Protein AF-A0A821G863-F1 (afdb_monomer)

Solvent-accessible surface area (backbone atoms only — not comparable to full-atom values): 15877 Å² total; per-residue (Å²): 90,78,42,62,45,93,43,44,42,66,76,48,75,52,63,84,73,67,96,48,95,74,51,42,65,18,48,47,51,43,52,39,62,74,66,38,50,94,48,58,67,78,79,58,56,92,90,46,69,48,80,45,61,68,68,36,58,84,29,50,66,61,39,49,75,71,72,45,45,73,45,51,50,66,75,70,53,92,94,44,92,64,71,53,73,66,48,48,45,55,24,49,55,42,52,51,60,47,49,38,58,54,51,46,54,52,56,57,46,65,40,69,76,65,61,50,90,71,61,76,88,44,61,90,48,46,46,58,55,50,51,53,50,43,52,50,45,56,72,71,48,80,61,66,64,63,89,86,52,67,57,66,59,53,51,51,51,50,54,52,56,63,71,52,76,64,61,66,61,50,52,34,58,78,68,70,57,54,98,84,50,52,65,45,75,58,57,69,96,80,46,91,83,77,79,88,86,70,51,74,66,58,46,30,62,73,58,63,38,64,68,58,61,71,45,47,58,60,54,51,25,57,53,67,74,38,90,59,86,79,44,87,85,68,76,81,70,42,26,29,28,62,51,96,71,43,57,89,42,75,47,72,84,84,59,68,87,89,116

Structure (mmCIF, N/CA/C/O backbone):
data_AF-A0A821G863-F1
#
_entry.id   AF-A0A821G863-F1
#
loop_
_atom_site.group_PDB
_atom_site.id
_atom_site.type_symbol
_atom_site.label_atom_id
_atom_site.label_alt_id
_atom_site.label_comp_id
_atom_site.label_asym_id
_atom_site.label_entity_id
_atom_site.label_seq_id
_atom_site.pdbx_PDB_ins_code
_atom_site.Cartn_x
_atom_site.Cartn_y
_atom_site.Cartn_z
_atom_site.occupancy
_atom_site.B_iso_or_equiv
_atom_site.auth_seq_id
_atom_site.auth_comp_id
_atom_site.auth_asym_id
_atom_site.auth_atom_id
_atom_site.pdbx_PDB_model_num
ATOM 1 N N . MET A 1 1 ? -3.808 3.846 14.060 1.00 90.06 1 MET A N 1
ATOM 2 C CA . MET A 1 1 ? -3.820 2.815 13.000 1.00 90.06 1 MET A CA 1
ATOM 3 C C . MET A 1 1 ? -5.264 2.433 12.717 1.00 90.06 1 MET A C 1
ATOM 5 O O . MET A 1 1 ? -6.006 2.254 13.669 1.00 90.06 1 MET A O 1
ATOM 9 N N . VAL A 1 2 ? -5.677 2.360 11.451 1.00 92.75 2 VAL A N 1
ATOM 10 C CA . VAL A 1 2 ? -7.059 2.008 11.069 1.00 92.75 2 VAL A CA 1
ATOM 11 C C . VAL A 1 2 ? -7.042 0.627 10.423 1.00 92.75 2 VAL A C 1
ATOM 13 O O . VAL A 1 2 ? -6.253 0.409 9.505 1.00 92.75 2 VAL A O 1
ATOM 16 N N . VAL A 1 3 ? -7.895 -0.279 10.897 1.00 93.94 3 VAL A N 1
ATOM 17 C CA . VAL A 1 3 ? -8.105 -1.609 10.314 1.00 93.94 3 VAL A CA 1
ATOM 18 C C . VAL A 1 3 ? -9.404 -1.587 9.530 1.00 93.94 3 VAL A C 1
ATOM 20 O O . VAL A 1 3 ? -10.434 -1.135 10.032 1.00 93.94 3 VAL A O 1
ATOM 23 N N . VAL A 1 4 ? -9.351 -2.045 8.283 1.00 93.25 4 VAL A N 1
ATOM 24 C CA . VAL A 1 4 ? -10.495 -2.030 7.370 1.00 93.25 4 VAL A CA 1
ATOM 25 C C . VAL A 1 4 ? -10.648 -3.383 6.698 1.00 93.25 4 VAL A C 1
ATOM 27 O O . VAL A 1 4 ? -9.654 -4.041 6.394 1.00 93.25 4 VAL A O 1
ATOM 30 N N . SER A 1 5 ? -11.887 -3.766 6.418 1.00 92.00 5 SER A N 1
ATOM 31 C CA . SER A 1 5 ? -12.181 -4.908 5.561 1.00 92.00 5 SER A CA 1
ATOM 32 C C . SER A 1 5 ? -11.924 -4.573 4.087 1.00 92.00 5 SER A C 1
ATOM 34 O O . SER A 1 5 ? -11.815 -3.408 3.693 1.00 92.00 5 SER A O 1
ATOM 36 N N . THR A 1 6 ? -11.915 -5.596 3.231 1.00 88.06 6 THR A N 1
ATOM 37 C CA . THR A 1 6 ? -11.816 -5.449 1.766 1.00 88.06 6 THR A CA 1
ATOM 38 C C . THR A 1 6 ? -12.984 -4.671 1.152 1.00 88.06 6 THR A C 1
ATOM 40 O O . THR A 1 6 ? -12.855 -4.111 0.067 1.00 88.06 6 THR A O 1
ATOM 43 N N . THR A 1 7 ? -14.112 -4.580 1.857 1.00 88.38 7 THR A N 1
ATOM 44 C CA . THR A 1 7 ? -15.302 -3.822 1.447 1.00 88.38 7 THR A CA 1
ATOM 45 C C . THR A 1 7 ? -15.312 -2.390 1.991 1.00 88.38 7 THR A C 1
ATOM 47 O O . THR A 1 7 ? -16.238 -1.628 1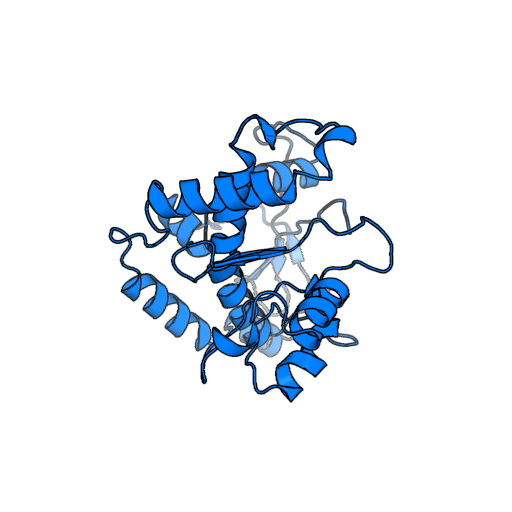.710 1.00 88.38 7 THR A O 1
ATOM 50 N N . GLY A 1 8 ? -14.272 -1.985 2.726 1.00 90.69 8 GLY A N 1
ATOM 51 C CA . GLY A 1 8 ? -14.099 -0.625 3.235 1.00 90.69 8 GLY A CA 1
ATOM 52 C C . GLY A 1 8 ? -14.860 -0.316 4.521 1.00 90.69 8 GLY A C 1
ATOM 53 O O . GLY A 1 8 ? -14.954 0.860 4.876 1.00 90.69 8 GLY A O 1
ATOM 54 N N . TYR A 1 9 ? -15.381 -1.330 5.218 1.00 93.50 9 TYR A N 1
ATOM 55 C CA . TYR A 1 9 ? -15.860 -1.162 6.591 1.00 93.50 9 TYR A CA 1
ATOM 56 C C . TYR A 1 9 ? -14.671 -1.014 7.533 1.00 93.50 9 TYR A C 1
ATOM 58 O O . TYR A 1 9 ? -13.692 -1.753 7.432 1.00 93.50 9 TYR A O 1
ATOM 66 N N . ILE A 1 10 ? -14.756 -0.056 8.449 1.00 94.81 10 ILE A N 1
ATOM 67 C CA . ILE A 1 10 ? -13.760 0.136 9.501 1.00 94.81 10 ILE A CA 1
ATOM 68 C C . ILE A 1 10 ? -14.046 -0.884 10.595 1.00 94.81 10 ILE A C 1
ATOM 70 O O . ILE A 1 10 ? -15.121 -0.849 11.187 1.00 94.81 10 ILE A O 1
ATOM 74 N N . VAL A 1 11 ? -13.096 -1.778 10.848 1.00 93.50 11 VAL A N 1
ATOM 75 C CA . VAL A 1 11 ? -13.247 -2.830 11.858 1.00 93.50 11 VAL A CA 1
ATOM 76 C C . VAL A 1 11 ? -12.757 -2.325 13.214 1.00 93.50 11 VAL A C 1
ATOM 78 O O . VAL A 1 11 ? -13.475 -2.446 14.196 1.00 93.50 11 VAL A O 1
ATOM 81 N N . ALA A 1 12 ? -11.594 -1.663 13.251 1.00 93.31 12 ALA A N 1
ATOM 82 C CA . ALA A 1 12 ? -11.122 -0.954 14.442 1.00 93.31 12 ALA A CA 1
ATOM 83 C C . ALA A 1 12 ? -10.282 0.277 14.105 1.00 93.31 12 ALA A C 1
ATOM 85 O O . ALA A 1 12 ? -9.707 0.415 13.016 1.00 93.31 12 ALA A O 1
ATOM 86 N N . ILE A 1 13 ? -10.158 1.155 15.098 1.00 92.94 13 ILE A N 1
ATOM 87 C CA . ILE A 1 13 ? -9.211 2.265 15.106 1.00 92.94 13 ILE A CA 1
ATOM 88 C C . ILE A 1 13 ? -8.403 2.186 16.391 1.00 92.94 13 ILE A C 1
ATOM 90 O O . ILE A 1 13 ? -8.930 2.384 17.477 1.00 92.94 13 ILE A O 1
ATOM 94 N N . PHE A 1 14 ? -7.102 1.968 16.253 1.00 91.56 14 PHE A N 1
ATOM 95 C CA . PHE A 1 14 ? -6.173 1.939 17.372 1.00 91.56 14 PHE A CA 1
ATOM 96 C C . PHE A 1 14 ? -5.444 3.270 17.524 1.00 91.56 14 PHE A C 1
ATOM 98 O O . PHE A 1 14 ? -4.951 3.830 16.532 1.00 91.56 14 PHE A O 1
ATOM 105 N N . GLY A 1 15 ? -5.304 3.725 18.765 1.00 88.75 15 GLY A N 1
ATOM 106 C CA . GLY A 1 15 ? -4.549 4.915 19.132 1.00 88.75 15 GLY A CA 1
ATOM 107 C C . GLY A 1 15 ? -5.338 5.857 20.048 1.00 88.75 15 GLY A C 1
ATOM 108 O O . GLY A 1 15 ? -6.224 5.400 20.766 1.00 88.75 15 GLY A O 1
ATOM 109 N N . PRO A 1 16 ? -4.998 7.160 20.042 1.00 88.19 16 PRO A N 1
ATOM 110 C CA . PRO A 1 16 ? -3.812 7.739 19.402 1.00 88.19 16 PRO A CA 1
ATOM 111 C C . PRO A 1 16 ? -2.510 7.154 19.980 1.00 88.19 16 PRO A C 1
ATOM 113 O O . PRO A 1 16 ? -2.470 6.714 21.124 1.00 88.19 16 PRO A O 1
ATOM 116 N N . PHE A 1 17 ? -1.438 7.169 19.189 1.00 88.25 17 PHE A N 1
ATOM 117 C CA . PHE A 1 17 ? -0.090 6.806 19.640 1.00 88.25 17 PHE A CA 1
ATOM 118 C C . PHE A 1 17 ? 0.792 8.054 19.659 1.00 88.25 17 PHE A C 1
ATOM 120 O O . PHE A 1 17 ? 0.563 8.986 18.882 1.00 88.25 17 PHE A O 1
ATOM 127 N N . PHE A 1 18 ? 1.797 8.084 20.535 1.00 84.88 18 PHE A N 1
ATOM 128 C CA . PHE A 1 18 ? 2.777 9.166 20.533 1.00 84.88 18 PHE A CA 1
ATOM 129 C C . PHE A 1 18 ? 3.585 9.149 19.234 1.00 84.88 18 PHE A C 1
ATOM 131 O O . PHE A 1 18 ? 3.945 8.091 18.729 1.00 84.88 18 PHE A O 1
ATOM 138 N N . SER A 1 19 ? 3.887 10.329 18.694 1.00 79.50 19 SER A N 1
ATOM 139 C CA . SER A 1 19 ? 4.745 10.472 17.513 1.00 79.50 19 SER A CA 1
ATOM 140 C C . SER A 1 19 ? 6.217 10.498 17.933 1.00 79.50 19 SER A C 1
ATOM 142 O O . SER A 1 19 ? 6.874 11.534 17.839 1.00 79.50 19 SER A O 1
ATOM 144 N N . ASP A 1 20 ? 6.722 9.374 18.436 1.00 83.94 20 ASP A N 1
ATOM 145 C CA . ASP A 1 20 ? 8.124 9.200 18.823 1.00 83.94 20 ASP A CA 1
ATOM 146 C C . ASP A 1 20 ? 8.803 8.067 18.033 1.00 83.94 20 ASP A C 1
ATOM 148 O O . ASP A 1 20 ? 8.163 7.311 17.302 1.00 83.94 20 ASP A O 1
ATOM 152 N N . ASN A 1 21 ? 10.126 7.943 18.177 1.00 78.50 21 ASN A N 1
ATOM 153 C CA . ASN A 1 21 ? 10.913 6.931 17.462 1.00 78.50 21 ASN A CA 1
ATOM 154 C C . ASN A 1 21 ? 10.541 5.482 17.836 1.00 78.50 21 ASN A C 1
ATOM 156 O O . ASN A 1 21 ? 10.897 4.556 17.106 1.00 78.50 21 ASN A O 1
ATOM 160 N N . ASN A 1 22 ? 9.845 5.272 18.959 1.00 81.38 22 ASN A N 1
ATOM 161 C CA . ASN A 1 22 ? 9.451 3.945 19.427 1.00 81.38 22 ASN A CA 1
ATOM 162 C C . ASN A 1 22 ? 8.131 3.485 18.789 1.00 81.38 22 ASN A C 1
ATOM 164 O O . ASN A 1 22 ? 7.924 2.284 18.619 1.00 81.38 22 ASN A O 1
ATOM 168 N N . ASN A 1 23 ? 7.273 4.423 18.385 1.00 86.50 23 ASN A N 1
ATOM 169 C CA . ASN A 1 23 ? 5.937 4.188 17.836 1.00 86.50 23 ASN A CA 1
ATOM 170 C C . ASN A 1 23 ? 5.897 4.280 16.301 1.00 86.50 23 ASN A C 1
ATOM 172 O O . ASN A 1 23 ? 5.102 5.018 15.720 1.00 86.50 23 ASN A O 1
ATOM 176 N N . ASN A 1 24 ? 6.743 3.504 15.621 1.00 90.81 24 ASN A N 1
ATOM 177 C CA . ASN A 1 24 ? 6.578 3.280 14.182 1.00 90.81 24 ASN A CA 1
ATOM 178 C C . ASN A 1 24 ? 5.456 2.261 13.892 1.00 90.81 24 ASN A C 1
ATOM 180 O O . ASN A 1 24 ? 5.010 1.542 14.789 1.00 90.81 24 ASN A O 1
ATOM 184 N N . ASP A 1 25 ? 5.036 2.167 12.628 1.00 91.38 25 ASP A N 1
ATOM 185 C CA . ASP A 1 25 ? 3.961 1.272 12.173 1.00 91.38 25 ASP A CA 1
ATOM 186 C C . ASP A 1 25 ? 4.138 -0.184 12.650 1.00 91.38 25 ASP A C 1
ATOM 188 O O . ASP A 1 25 ? 3.206 -0.788 13.189 1.00 91.38 25 ASP A O 1
ATOM 192 N N . ALA A 1 26 ? 5.344 -0.748 12.514 1.00 93.56 26 ALA A N 1
ATOM 193 C CA . ALA A 1 26 ? 5.630 -2.119 12.931 1.00 93.56 26 ALA A CA 1
ATOM 194 C C . ALA A 1 26 ? 5.587 -2.297 14.456 1.00 93.56 26 ALA A C 1
ATOM 196 O O . ALA A 1 26 ? 5.073 -3.309 14.935 1.00 93.56 26 ALA A O 1
ATOM 197 N N . SER A 1 27 ? 6.122 -1.344 15.222 1.00 93.19 27 SER A N 1
ATOM 198 C CA . SER A 1 27 ? 6.091 -1.363 16.689 1.00 93.19 27 SER A CA 1
ATOM 199 C C . SER A 1 27 ? 4.665 -1.259 17.223 1.00 93.19 27 SER A C 1
ATOM 201 O O . SER A 1 27 ? 4.292 -2.019 18.117 1.00 93.19 27 SER A O 1
ATOM 203 N N . ILE A 1 28 ? 3.854 -0.372 16.639 1.00 94.19 28 ILE A N 1
ATOM 204 C CA . ILE A 1 28 ? 2.440 -0.206 16.990 1.00 94.19 28 ILE A CA 1
ATOM 205 C C . ILE A 1 28 ? 1.679 -1.509 16.731 1.00 94.19 28 ILE A C 1
ATOM 207 O O . ILE A 1 28 ? 0.999 -2.009 17.626 1.00 94.19 28 ILE A O 1
ATOM 211 N N . LEU A 1 29 ? 1.830 -2.106 15.542 1.00 94.69 29 LEU A N 1
ATOM 212 C CA . LEU A 1 29 ? 1.146 -3.359 15.218 1.00 94.69 29 LEU A CA 1
ATOM 213 C C . LEU A 1 29 ? 1.589 -4.506 16.136 1.00 94.69 29 LEU A C 1
ATOM 215 O O . LEU A 1 29 ? 0.746 -5.244 16.639 1.00 94.69 29 LEU A O 1
ATOM 219 N N . LYS A 1 30 ? 2.894 -4.629 16.420 1.00 94.44 30 LYS A N 1
ATOM 220 C CA . LYS A 1 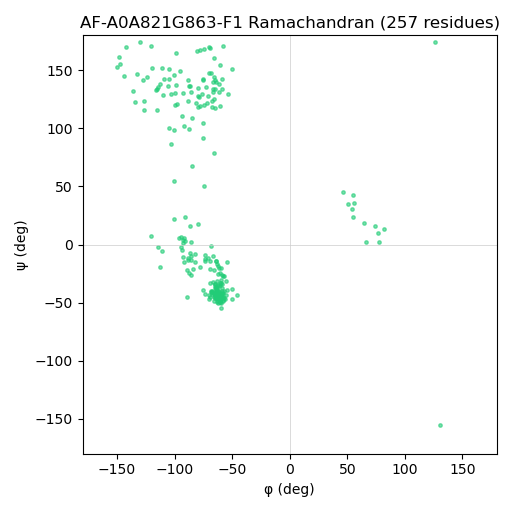30 ? 3.411 -5.608 17.391 1.00 94.44 30 LYS A CA 1
ATOM 221 C C . LYS A 1 30 ? 2.767 -5.442 18.758 1.00 94.44 30 LYS A C 1
ATOM 223 O O . LYS A 1 30 ? 2.373 -6.439 19.354 1.00 94.44 30 LYS A O 1
ATOM 228 N N . HIS A 1 31 ? 2.677 -4.210 19.254 1.00 93.62 31 HIS A N 1
ATOM 229 C CA . HIS A 1 31 ? 2.074 -3.923 20.549 1.00 93.62 31 HIS A CA 1
ATOM 230 C C . HIS A 1 31 ? 0.603 -4.351 20.585 1.00 93.62 31 HIS A C 1
ATOM 232 O O . HIS A 1 31 ? 0.200 -5.049 21.510 1.00 93.62 31 HIS A O 1
ATOM 238 N N . ILE A 1 32 ? -0.170 -4.001 19.558 1.00 94.38 32 ILE A N 1
ATOM 239 C CA . ILE A 1 32 ? -1.594 -4.348 19.447 1.00 94.38 32 ILE A CA 1
ATOM 240 C C . ILE A 1 32 ? -1.791 -5.867 19.428 1.00 94.38 32 ILE A C 1
ATOM 242 O O . ILE A 1 32 ? -2.573 -6.391 20.215 1.00 94.38 32 ILE A O 1
ATOM 246 N N . ILE A 1 33 ? -1.036 -6.575 18.583 1.00 94.50 33 ILE A N 1
ATOM 247 C CA . ILE A 1 33 ? -1.132 -8.032 18.430 1.00 94.50 33 ILE A CA 1
ATOM 248 C C . ILE A 1 33 ? -0.687 -8.763 19.702 1.00 94.50 33 ILE A C 1
ATOM 250 O O . ILE A 1 33 ? -1.376 -9.664 20.166 1.00 94.50 33 ILE A O 1
ATOM 254 N N . THR A 1 34 ? 0.437 -8.359 20.302 1.00 93.25 34 THR A N 1
ATOM 255 C CA . THR A 1 34 ? 0.986 -9.021 21.503 1.00 93.25 34 THR A CA 1
ATOM 256 C C . THR A 1 34 ? 0.046 -8.902 22.698 1.00 93.25 34 THR A C 1
ATOM 258 O O . THR A 1 34 ? -0.060 -9.831 23.491 1.00 93.25 34 THR A O 1
ATOM 261 N N . ASN A 1 35 ? -0.627 -7.757 22.836 1.00 93.38 35 ASN A N 1
ATOM 262 C CA . ASN A 1 35 ? -1.540 -7.504 23.948 1.00 93.38 35 ASN A CA 1
ATOM 263 C C . ASN A 1 35 ? -2.991 -7.888 23.632 1.00 93.38 35 ASN A C 1
ATOM 265 O O . ASN A 1 35 ? -3.860 -7.605 24.450 1.00 93.38 35 ASN A O 1
ATOM 269 N N . ASN A 1 36 ? -3.253 -8.492 22.465 1.00 93.38 36 ASN A N 1
ATOM 270 C CA . ASN A 1 36 ? -4.599 -8.793 21.977 1.00 93.38 36 ASN A CA 1
ATOM 271 C C . ASN A 1 36 ? -5.561 -7.597 22.137 1.00 93.38 36 ASN A C 1
ATOM 273 O O . ASN A 1 36 ? -6.665 -7.723 22.662 1.00 93.38 36 ASN A O 1
ATOM 277 N N . TYR A 1 37 ? -5.097 -6.400 21.768 1.00 92.56 37 TYR A N 1
ATOM 278 C CA . TYR A 1 37 ? -5.855 -5.174 22.001 1.00 92.56 37 TYR A CA 1
ATOM 279 C C . TYR A 1 37 ? -7.154 -5.189 21.187 1.00 92.56 37 TYR A C 1
ATOM 281 O O . TYR A 1 37 ? -7.119 -5.512 20.001 1.00 92.56 37 TYR A O 1
ATOM 289 N N . ASP A 1 38 ? -8.272 -4.829 21.824 1.00 89.25 38 ASP A N 1
ATOM 290 C CA . ASP A 1 38 ? -9.628 -4.931 21.251 1.00 89.25 38 ASP A CA 1
ATOM 291 C C . ASP A 1 38 ? -9.966 -6.341 20.731 1.00 89.25 38 ASP A C 1
ATOM 293 O O . ASP A 1 38 ? -10.682 -6.503 19.748 1.00 89.25 38 ASP A O 1
ATOM 297 N N . ASP A 1 39 ? -9.383 -7.371 21.357 1.00 93.56 39 ASP A N 1
ATOM 298 C CA . ASP A 1 39 ? -9.574 -8.771 20.984 1.00 93.56 39 ASP A CA 1
ATOM 299 C C . ASP A 1 39 ? -9.236 -9.073 19.509 1.00 93.56 39 ASP A C 1
ATOM 301 O O . ASP A 1 39 ? -9.842 -9.938 18.872 1.00 93.56 39 ASP A O 1
ATOM 305 N N . ILE A 1 40 ? -8.209 -8.392 18.975 1.00 91.81 40 ILE A N 1
ATOM 306 C CA . ILE A 1 40 ? -7.718 -8.516 17.589 1.00 91.81 40 ILE A CA 1
ATOM 307 C C . ILE A 1 40 ? -7.350 -9.950 17.155 1.00 91.81 40 ILE A C 1
ATOM 309 O O . ILE A 1 40 ? -7.141 -10.214 15.977 1.00 91.81 40 ILE A O 1
ATOM 313 N N . LEU A 1 41 ? -7.197 -10.906 18.060 1.00 91.69 41 LEU A N 1
ATOM 314 C CA . LEU A 1 41 ? -6.941 -12.300 17.691 1.00 91.69 41 LEU A CA 1
ATOM 315 C C . LEU A 1 41 ? -8.230 -13.117 17.563 1.00 91.69 41 LEU A C 1
ATOM 317 O O . LEU A 1 41 ? -8.203 -14.181 16.959 1.00 91.69 41 LEU A O 1
ATOM 321 N N . ASN A 1 42 ? -9.357 -12.615 18.074 1.00 91.62 42 ASN A N 1
ATOM 322 C CA . ASN A 1 42 ? -10.644 -13.314 18.053 1.00 91.62 42 ASN A CA 1
ATOM 323 C C . ASN A 1 42 ? -11.439 -13.056 16.766 1.00 91.62 42 ASN A C 1
ATOM 325 O O . ASN A 1 42 ? -12.294 -13.853 16.401 1.00 91.62 42 ASN A O 1
AT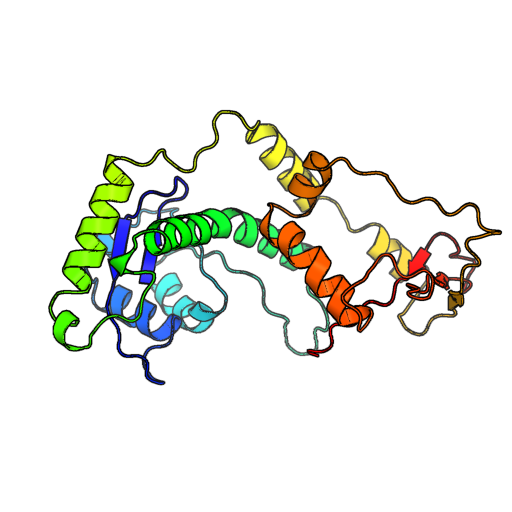OM 329 N N . TRP A 1 43 ? -11.181 -11.932 16.101 1.00 89.62 43 TRP A N 1
ATOM 330 C CA . TRP A 1 43 ? -11.813 -11.544 14.833 1.00 89.62 43 TRP A CA 1
ATOM 331 C C . TRP A 1 43 ? -10.998 -11.937 13.574 1.00 89.62 43 TRP A C 1
ATOM 333 O O . TRP A 1 43 ? -11.441 -11.636 12.472 1.00 89.62 43 TRP A O 1
ATOM 343 N N . ILE A 1 44 ? -9.804 -12.540 13.725 1.00 89.69 44 ILE A N 1
ATOM 344 C CA . ILE A 1 44 ? -8.970 -13.030 12.614 1.00 89.69 44 ILE A CA 1
ATOM 345 C C . ILE A 1 44 ? -9.219 -14.526 12.517 1.00 89.69 44 ILE A C 1
ATOM 347 O O . ILE A 1 44 ? -8.955 -15.262 13.469 1.00 89.69 44 ILE A O 1
ATOM 351 N N . GLU A 1 45 ? -9.710 -14.967 11.369 1.00 88.81 45 GLU A N 1
ATOM 352 C CA . GLU A 1 45 ? -10.011 -16.369 11.117 1.00 88.81 45 GLU A CA 1
ATOM 353 C C . GLU A 1 45 ? -8.891 -17.060 10.328 1.00 88.81 45 GLU A C 1
ATOM 355 O O . GLU A 1 45 ? -8.002 -16.440 9.736 1.00 88.81 45 GLU A O 1
ATOM 360 N N . GLU A 1 46 ? -8.924 -18.392 10.321 1.00 86.88 46 GLU A N 1
ATOM 361 C CA . GLU A 1 46 ? -8.041 -19.181 9.467 1.00 86.88 46 GLU A CA 1
ATOM 362 C C . GLU A 1 46 ? -8.274 -18.803 7.993 1.00 86.88 46 GLU A C 1
ATOM 364 O O . GLU A 1 46 ? -9.414 -18.765 7.529 1.00 86.88 46 GLU A O 1
ATOM 369 N N . ASN A 1 47 ? -7.188 -18.589 7.241 1.00 87.31 47 ASN A N 1
ATOM 370 C CA . ASN A 1 47 ? -7.161 -18.108 5.848 1.00 87.31 47 ASN A CA 1
ATOM 371 C C . ASN A 1 47 ? -7.393 -16.601 5.642 1.00 87.31 47 ASN A C 1
ATOM 373 O O . ASN A 1 47 ? -7.373 -16.147 4.491 1.00 87.31 47 ASN A O 1
ATOM 377 N N . ASP A 1 48 ? -7.553 -15.808 6.704 1.00 90.12 48 ASP A N 1
ATOM 378 C CA . ASP A 1 48 ? -7.503 -14.354 6.567 1.00 90.12 48 ASP A CA 1
ATOM 379 C C . ASP A 1 48 ? -6.098 -13.880 6.180 1.00 90.12 48 ASP A C 1
ATOM 381 O O . ASP A 1 48 ? -5.080 -14.347 6.696 1.00 90.12 48 ASP A O 1
ATOM 385 N N . ILE A 1 49 ? -6.047 -12.897 5.278 1.00 92.62 49 ILE A N 1
ATOM 386 C CA . ILE A 1 49 ? -4.795 -12.305 4.801 1.00 92.62 49 ILE A CA 1
ATOM 387 C C . ILE A 1 49 ? -4.737 -10.839 5.221 1.00 92.62 49 ILE A C 1
ATOM 389 O O . ILE A 1 49 ? -5.481 -9.993 4.718 1.00 92.62 49 ILE A O 1
ATOM 393 N N . LEU A 1 50 ? -3.774 -10.505 6.078 1.00 93.75 50 LEU A N 1
ATOM 394 C CA . LEU A 1 50 ? -3.460 -9.121 6.416 1.00 93.75 50 LEU A CA 1
ATOM 395 C C . LEU A 1 50 ? -2.717 -8.448 5.259 1.00 93.75 50 LEU A C 1
ATOM 397 O O . LEU A 1 50 ? -1.615 -8.849 4.879 1.00 93.75 50 LEU A O 1
ATOM 401 N N . ILE A 1 51 ? -3.296 -7.375 4.724 1.00 93.62 51 ILE A N 1
ATOM 402 C CA . ILE A 1 51 ? -2.651 -6.542 3.706 1.00 93.62 51 ILE A CA 1
ATOM 403 C C . ILE A 1 51 ? -1.933 -5.380 4.391 1.00 93.62 51 ILE A C 1
ATOM 405 O O . ILE A 1 51 ? -2.575 -4.470 4.913 1.00 93.62 51 ILE A O 1
ATOM 409 N N . LEU A 1 52 ? -0.600 -5.389 4.369 1.00 92.88 52 LEU A N 1
ATOM 410 C CA . LEU A 1 52 ? 0.228 -4.400 5.064 1.00 92.88 52 LEU A CA 1
ATOM 411 C C . LEU A 1 52 ? 1.114 -3.608 4.095 1.00 92.88 52 LEU A C 1
ATOM 413 O O . LEU A 1 52 ? 1.520 -4.099 3.041 1.00 92.88 52 LEU A O 1
ATOM 417 N N . ASP A 1 53 ? 1.450 -2.372 4.468 1.00 89.25 53 ASP A N 1
ATOM 418 C CA . ASP A 1 53 ? 2.496 -1.603 3.785 1.00 89.25 53 ASP A CA 1
ATOM 419 C C . ASP A 1 53 ? 3.897 -2.021 4.272 1.00 89.25 53 ASP A C 1
ATOM 421 O O . ASP A 1 53 ? 4.075 -2.674 5.301 1.00 89.25 53 ASP A O 1
ATOM 425 N N . ARG A 1 54 ? 4.929 -1.599 3.546 1.00 89.88 54 ARG A N 1
ATOM 426 C CA . ARG A 1 54 ? 6.339 -1.875 3.832 1.00 89.88 54 ARG A CA 1
ATOM 427 C C . ARG A 1 54 ? 6.791 -1.396 5.215 1.00 89.88 54 ARG A C 1
ATOM 429 O O . ARG A 1 54 ? 7.700 -2.001 5.778 1.00 89.88 54 ARG A O 1
ATOM 436 N N . GLY A 1 55 ? 6.152 -0.370 5.782 1.00 90.38 55 GLY A N 1
ATOM 437 C CA . GLY A 1 55 ? 6.428 0.115 7.142 1.00 90.38 55 GLY A CA 1
ATOM 438 C C . GLY A 1 55 ? 6.202 -0.935 8.239 1.00 90.38 55 GLY A C 1
ATOM 439 O O . GLY A 1 55 ? 6.806 -0.850 9.302 1.00 90.38 55 GLY A O 1
ATOM 440 N N . PHE A 1 56 ? 5.415 -1.980 7.962 1.00 92.88 56 PHE A N 1
ATOM 441 C CA . PHE A 1 56 ? 5.107 -3.052 8.910 1.00 92.88 56 PHE A CA 1
ATOM 442 C C . PHE A 1 56 ? 6.077 -4.238 8.846 1.00 92.88 56 PHE A C 1
ATOM 444 O O . PHE A 1 56 ? 5.887 -5.217 9.567 1.00 92.88 56 PHE A O 1
ATOM 451 N N . ARG A 1 57 ? 7.125 -4.185 8.012 1.00 92.44 57 ARG A N 1
ATOM 452 C CA . ARG A 1 57 ? 8.056 -5.304 7.766 1.00 92.44 57 ARG A CA 1
ATOM 453 C C . ARG A 1 57 ? 8.530 -6.005 9.038 1.00 92.44 57 ARG A C 1
ATOM 455 O O . ARG A 1 57 ? 8.575 -7.233 9.087 1.00 92.44 57 ARG A O 1
ATOM 462 N N . ASP A 1 58 ? 8.876 -5.243 10.067 1.00 93.25 58 ASP A N 1
ATOM 463 C CA . ASP A 1 58 ? 9.470 -5.820 11.272 1.00 93.25 58 ASP A CA 1
ATOM 464 C C . ASP A 1 58 ? 8.447 -6.574 12.134 1.00 93.25 58 ASP A C 1
ATOM 466 O O . ASP A 1 58 ? 8.846 -7.316 13.029 1.00 93.25 58 ASP A O 1
ATOM 470 N N . SER A 1 59 ? 7.143 -6.426 11.867 1.00 93.75 59 SER A N 1
ATOM 471 C CA . SER A 1 59 ? 6.048 -7.161 12.521 1.00 93.75 59 SER A CA 1
ATOM 472 C C . SER A 1 59 ? 5.739 -8.520 11.880 1.00 93.75 59 SER A C 1
ATOM 474 O O . SER A 1 59 ? 5.040 -9.334 12.475 1.00 93.75 59 SER A O 1
ATOM 476 N N . LEU A 1 60 ? 6.312 -8.836 10.713 1.00 93.38 60 LEU A N 1
ATOM 477 C CA . LEU A 1 60 ? 6.007 -10.090 10.012 1.00 93.38 60 LEU A CA 1
ATOM 478 C C . LEU A 1 60 ? 6.359 -11.344 10.819 1.00 93.38 60 LEU A C 1
ATOM 480 O O . LEU A 1 60 ? 5.684 -12.359 10.693 1.00 93.38 60 LEU A O 1
ATOM 484 N N . GLY A 1 61 ? 7.419 -11.287 11.631 1.00 93.88 61 GLY A N 1
ATOM 485 C CA . GLY A 1 61 ? 7.846 -12.425 12.446 1.00 93.88 61 GLY A CA 1
ATOM 486 C C . GLY A 1 61 ? 6.785 -12.851 13.463 1.00 93.88 61 GLY A C 1
ATOM 487 O O . GLY A 1 61 ? 6.489 -14.039 13.563 1.00 93.88 61 GLY A O 1
ATOM 488 N N . ILE A 1 62 ? 6.176 -11.885 14.163 1.00 94.31 62 ILE A N 1
ATOM 489 C CA . ILE A 1 62 ? 5.137 -12.176 15.159 1.00 94.31 62 ILE A CA 1
ATOM 490 C C . ILE A 1 62 ? 3.850 -12.669 14.491 1.00 94.31 62 ILE A C 1
ATOM 492 O O . ILE A 1 62 ? 3.302 -13.678 14.919 1.00 94.31 62 ILE A O 1
ATOM 496 N N . LEU A 1 63 ? 3.426 -12.040 13.392 1.00 94.00 63 LEU A N 1
ATOM 497 C CA . LEU A 1 63 ? 2.221 -12.446 12.659 1.00 94.00 63 LEU A CA 1
ATOM 498 C C . LEU A 1 63 ? 2.329 -13.896 12.169 1.00 94.00 63 LEU A C 1
ATOM 500 O O . LEU A 1 63 ? 1.436 -14.701 12.415 1.00 94.00 63 LEU A O 1
ATOM 504 N N . LYS A 1 64 ? 3.483 -14.269 11.599 1.00 92.88 64 LYS A N 1
ATOM 505 C CA . LYS A 1 64 ? 3.752 -15.651 11.178 1.00 92.88 64 LYS A CA 1
ATOM 506 C C . LYS A 1 64 ? 3.766 -16.642 12.337 1.00 92.88 64 LYS A C 1
ATOM 508 O O . LYS A 1 64 ? 3.285 -17.755 12.175 1.00 92.88 64 LYS A O 1
ATOM 513 N N . SER A 1 65 ? 4.314 -16.263 13.495 1.00 92.94 65 SER A N 1
ATOM 514 C CA . SER A 1 65 ? 4.316 -17.144 14.675 1.00 92.94 65 SER A CA 1
ATOM 515 C C . SER A 1 65 ? 2.915 -17.425 15.223 1.00 92.94 65 SER A C 1
ATOM 517 O O . SER A 1 65 ? 2.716 -18.442 15.877 1.00 92.94 65 SER A O 1
ATOM 519 N N . LEU A 1 66 ? 1.954 -16.549 14.916 1.00 90.81 66 LEU A N 1
ATOM 520 C CA . LEU A 1 66 ? 0.540 -16.697 15.253 1.00 90.81 66 LEU A CA 1
ATOM 521 C C . LEU A 1 66 ? -0.270 -17.373 14.135 1.00 90.81 66 LEU A C 1
ATOM 523 O O . LEU A 1 66 ? -1.483 -17.479 14.252 1.00 90.81 66 LEU A O 1
ATOM 527 N N . GLY A 1 67 ? 0.382 -17.818 13.054 1.00 91.06 67 GLY A N 1
ATOM 528 C CA . GLY A 1 67 ? -0.288 -18.445 11.913 1.00 91.06 67 GLY A CA 1
ATOM 529 C C . GLY A 1 67 ? -1.061 -17.471 11.023 1.00 91.06 67 GLY A C 1
ATOM 530 O O . GLY A 1 67 ? -1.875 -17.914 10.224 1.00 91.06 67 GLY A O 1
ATOM 531 N N . ILE A 1 68 ? -0.819 -16.161 11.143 1.00 92.44 68 ILE A N 1
ATOM 532 C CA . ILE A 1 68 ? -1.534 -15.152 10.361 1.00 92.44 68 ILE A CA 1
ATOM 533 C C . ILE A 1 68 ? -0.809 -14.912 9.038 1.00 92.44 68 ILE A C 1
ATOM 535 O O . ILE A 1 68 ? 0.370 -14.527 9.017 1.00 92.44 68 ILE A O 1
ATOM 539 N N . ASP A 1 69 ? -1.532 -15.088 7.935 1.00 93.06 69 ASP A N 1
ATOM 540 C CA . ASP A 1 69 ? -1.020 -14.822 6.600 1.00 93.06 69 ASP A CA 1
ATOM 541 C C . ASP A 1 69 ? -0.962 -13.323 6.308 1.00 93.06 69 ASP A C 1
ATOM 543 O O . ASP A 1 69 ? -1.822 -12.527 6.689 1.00 93.06 69 ASP A O 1
ATOM 547 N N . VAL A 1 70 ? 0.100 -12.915 5.612 1.00 93.69 70 VAL A N 1
ATOM 548 C CA . VAL A 1 70 ? 0.371 -11.505 5.329 1.00 93.69 70 VAL A CA 1
ATOM 549 C C . VAL A 1 70 ? 0.794 -11.327 3.882 1.00 93.69 70 VAL A C 1
ATOM 551 O O . VAL A 1 70 ? 1.720 -11.988 3.405 1.00 93.69 70 VAL A O 1
ATOM 554 N N . ALA A 1 71 ? 0.190 -10.348 3.211 1.00 93.44 71 ALA A N 1
ATOM 555 C CA . ALA A 1 71 ? 0.650 -9.848 1.925 1.00 93.44 71 ALA A CA 1
ATOM 556 C C . ALA A 1 71 ? 1.129 -8.395 2.050 1.00 93.44 71 ALA A C 1
ATOM 558 O O . ALA A 1 71 ? 0.491 -7.544 2.666 1.00 93.44 71 ALA A O 1
ATOM 559 N N . MET A 1 72 ? 2.277 -8.104 1.443 1.00 92.81 72 MET A N 1
ATOM 560 C CA . MET A 1 72 ? 2.941 -6.801 1.512 1.00 92.81 72 MET A CA 1
ATOM 561 C C . MET A 1 72 ? 3.732 -6.563 0.217 1.00 92.81 72 MET A C 1
ATOM 563 O O . MET A 1 72 ? 4.168 -7.539 -0.409 1.00 92.81 72 MET A O 1
ATOM 567 N N . PRO A 1 73 ? 3.957 -5.304 -0.214 1.00 91.62 73 PRO A N 1
ATOM 568 C CA . PRO A 1 73 ? 4.807 -5.039 -1.367 1.00 91.62 73 PRO A CA 1
ATOM 569 C C . PRO A 1 73 ? 6.223 -5.586 -1.156 1.00 91.62 73 PRO A C 1
ATOM 571 O O . PRO A 1 73 ? 6.786 -5.517 -0.062 1.00 91.62 73 PRO A O 1
ATOM 574 N N . SER A 1 74 ? 6.812 -6.114 -2.227 1.00 91.12 74 SER A N 1
ATOM 575 C CA . SER A 1 74 ? 8.150 -6.703 -2.190 1.00 91.12 74 SER A CA 1
ATOM 576 C C . SER A 1 74 ? 9.228 -5.643 -1.954 1.00 91.12 74 SER A C 1
ATOM 578 O O . SER A 1 74 ? 9.129 -4.500 -2.409 1.00 91.12 74 SER A O 1
ATOM 580 N N . PHE A 1 75 ? 10.294 -6.044 -1.263 1.00 88.75 75 PHE A N 1
ATOM 581 C CA . PHE A 1 75 ? 11.510 -5.250 -1.122 1.00 88.75 75 PHE A CA 1
ATOM 582 C C . PHE A 1 75 ? 12.536 -5.655 -2.174 1.00 88.75 75 PHE A C 1
ATOM 584 O O . PHE A 1 75 ? 12.613 -6.822 -2.553 1.00 88.75 75 PHE A O 1
ATOM 591 N N . LEU A 1 76 ? 13.365 -4.696 -2.590 1.00 88.44 76 LEU A N 1
ATOM 592 C CA . LEU A 1 76 ? 14.582 -5.020 -3.323 1.00 88.44 76 LEU A CA 1
ATOM 593 C C . LEU A 1 76 ? 15.518 -5.794 -2.395 1.00 88.44 76 LEU A C 1
ATOM 595 O O . LEU A 1 76 ? 15.843 -5.337 -1.296 1.00 88.44 76 LEU A O 1
ATOM 599 N N . GLY A 1 77 ? 15.934 -6.976 -2.835 1.00 85.75 77 GLY A N 1
ATOM 600 C CA . GLY A 1 77 ? 16.929 -7.774 -2.141 1.00 85.75 77 GLY A CA 1
ATOM 601 C C . GLY A 1 77 ? 18.328 -7.151 -2.209 1.00 85.75 77 GLY A C 1
ATOM 602 O O . GLY A 1 77 ? 18.582 -6.229 -2.994 1.00 85.75 77 GLY A O 1
ATOM 603 N N . PRO A 1 78 ? 19.284 -7.675 -1.424 1.00 83.94 78 PRO A N 1
ATOM 604 C CA . PRO A 1 78 ? 20.676 -7.255 -1.508 1.00 83.94 78 PRO A CA 1
ATOM 605 C C . PRO A 1 78 ? 21.191 -7.362 -2.948 1.00 83.94 78 PRO A C 1
ATOM 607 O O . PRO A 1 78 ? 21.048 -8.404 -3.585 1.00 83.94 78 PRO A O 1
ATOM 610 N N . LYS A 1 79 ? 21.802 -6.286 -3.458 1.00 84.06 79 LYS A N 1
ATOM 611 C CA . LYS A 1 79 ? 22.342 -6.173 -4.831 1.00 84.06 79 LYS A CA 1
ATOM 612 C C . LYS A 1 79 ? 21.298 -6.202 -5.963 1.00 84.06 79 LYS A C 1
ATOM 614 O O . LYS A 1 79 ? 21.687 -6.099 -7.127 1.00 84.06 79 LYS A O 1
ATOM 619 N N . GLN A 1 80 ? 19.998 -6.278 -5.667 1.00 85.62 80 GLN A N 1
ATOM 620 C CA . GLN A 1 80 ? 18.953 -6.136 -6.683 1.00 85.62 80 GLN A CA 1
ATOM 621 C C . GLN A 1 80 ? 18.716 -4.658 -7.002 1.00 85.62 80 GLN A C 1
ATOM 623 O O . GLN A 1 80 ? 18.468 -3.846 -6.116 1.00 85.62 80 GLN A O 1
ATOM 628 N N . LYS A 1 81 ? 18.768 -4.308 -8.291 1.00 82.88 81 LYS A N 1
ATOM 629 C CA . LYS A 1 81 ? 18.444 -2.951 -8.769 1.00 82.88 81 LYS A CA 1
ATOM 630 C C . LYS A 1 81 ? 16.959 -2.777 -9.100 1.00 82.88 81 LYS A C 1
ATOM 632 O O . LYS A 1 81 ? 16.486 -1.647 -9.165 1.00 82.88 81 LYS A O 1
ATOM 637 N N . GLN A 1 82 ? 16.255 -3.875 -9.369 1.00 83.62 82 GLN A N 1
ATOM 638 C CA . GLN A 1 82 ? 14.844 -3.923 -9.754 1.00 83.62 82 GLN A CA 1
ATOM 639 C C . GLN A 1 82 ? 14.207 -5.205 -9.200 1.00 83.62 82 GLN A C 1
ATOM 641 O O . GLN A 1 82 ? 14.919 -6.175 -8.938 1.00 83.62 82 GLN A O 1
ATOM 646 N N . LEU A 1 83 ? 12.885 -5.182 -9.010 1.00 87.06 83 LEU A N 1
ATOM 647 C CA . LEU A 1 83 ? 12.107 -6.368 -8.651 1.00 87.06 83 LEU A CA 1
ATOM 648 C C . LEU A 1 83 ? 12.047 -7.324 -9.841 1.00 87.06 83 LEU A C 1
ATOM 650 O O . LEU A 1 83 ? 11.992 -6.878 -10.991 1.00 87.06 83 LEU A O 1
ATOM 654 N N . ASP A 1 84 ? 11.999 -8.623 -9.564 1.00 86.38 84 ASP A N 1
ATOM 655 C CA . ASP A 1 84 ? 11.651 -9.589 -10.600 1.00 86.38 84 ASP A CA 1
ATOM 656 C C . ASP A 1 84 ? 10.164 -9.475 -10.996 1.00 86.38 84 ASP A C 1
ATOM 658 O O . ASP A 1 84 ? 9.365 -8.764 -10.375 1.00 86.38 84 ASP A O 1
ATOM 662 N N . VAL A 1 85 ? 9.790 -10.165 -12.075 1.00 84.62 85 VAL A N 1
ATOM 663 C CA . VAL A 1 85 ? 8.429 -10.116 -12.630 1.00 84.62 85 VAL A CA 1
ATOM 664 C C . VAL A 1 85 ? 7.390 -10.572 -11.603 1.00 84.62 85 VAL A C 1
ATOM 666 O O . VAL A 1 85 ? 6.344 -9.935 -11.468 1.00 84.62 85 VAL A O 1
ATOM 669 N N . GLN A 1 86 ? 7.684 -11.631 -10.849 1.00 85.12 86 GLN A N 1
ATOM 670 C CA . GLN A 1 86 ? 6.759 -12.201 -9.875 1.00 85.12 86 GLN A CA 1
ATOM 671 C C . GLN A 1 86 ? 6.571 -11.263 -8.679 1.00 85.12 86 GLN A C 1
ATOM 673 O O . GLN A 1 86 ? 5.442 -10.976 -8.284 1.00 85.12 86 GLN A O 1
ATOM 678 N N . GLN A 1 87 ? 7.665 -10.734 -8.133 1.00 88.75 87 GLN A N 1
ATOM 679 C CA . GLN A 1 87 ? 7.678 -9.751 -7.054 1.00 88.75 87 GLN A CA 1
ATOM 680 C C . GLN A 1 87 ? 6.931 -8.476 -7.446 1.00 88.75 87 GLN A C 1
ATOM 682 O O . GLN A 1 87 ? 6.121 -7.959 -6.671 1.00 88.75 87 GLN A O 1
ATOM 687 N N . ALA A 1 88 ? 7.171 -7.970 -8.659 1.00 86.88 88 ALA A N 1
ATOM 688 C CA . ALA A 1 88 ? 6.478 -6.800 -9.181 1.00 86.88 88 ALA A CA 1
ATOM 689 C C . ALA A 1 88 ? 4.972 -7.064 -9.326 1.00 86.88 88 ALA A C 1
ATOM 691 O O . ALA A 1 88 ? 4.165 -6.241 -8.895 1.00 86.88 88 ALA A O 1
ATOM 692 N N . ASN A 1 89 ? 4.582 -8.223 -9.868 1.00 85.50 89 ASN A N 1
ATOM 693 C CA . ASN A 1 89 ? 3.178 -8.615 -10.000 1.00 85.50 89 ASN A CA 1
ATOM 694 C C . ASN A 1 89 ? 2.492 -8.748 -8.635 1.00 85.50 89 ASN A C 1
ATOM 696 O O . ASN A 1 89 ? 1.455 -8.125 -8.421 1.00 85.50 89 ASN A O 1
ATOM 700 N N . ASN A 1 90 ? 3.098 -9.454 -7.678 1.00 86.50 90 ASN A N 1
ATOM 701 C CA . ASN A 1 90 ? 2.574 -9.576 -6.313 1.00 86.50 90 ASN A CA 1
ATOM 702 C C . ASN A 1 90 ? 2.411 -8.201 -5.640 1.00 86.50 90 ASN A C 1
ATOM 704 O O . ASN A 1 90 ? 1.390 -7.921 -5.015 1.00 86.50 90 ASN A O 1
ATOM 708 N N . SER A 1 91 ? 3.381 -7.303 -5.826 1.00 88.06 91 SER A N 1
ATOM 709 C CA . SER A 1 91 ? 3.316 -5.940 -5.281 1.00 88.06 91 SER A CA 1
ATOM 710 C C . SER A 1 91 ? 2.177 -5.115 -5.890 1.00 88.06 91 SER A C 1
ATOM 712 O O . SER A 1 91 ? 1.563 -4.309 -5.186 1.00 88.06 91 SER A O 1
ATOM 714 N N . ARG A 1 92 ? 1.851 -5.321 -7.176 1.00 83.44 92 ARG A N 1
ATOM 715 C CA . ARG A 1 92 ? 0.690 -4.688 -7.826 1.00 83.44 92 ARG A CA 1
ATOM 716 C C . ARG A 1 92 ? -0.626 -5.156 -7.209 1.00 83.44 92 ARG A C 1
ATOM 718 O O . ARG A 1 92 ? -1.460 -4.306 -6.917 1.00 83.44 92 ARG A O 1
ATOM 725 N N . PHE A 1 93 ? -0.786 -6.455 -6.940 1.00 84.94 93 PHE A N 1
ATOM 726 C CA . PHE A 1 93 ? -1.979 -6.980 -6.257 1.00 84.94 93 PHE A CA 1
ATOM 727 C C . PHE A 1 93 ? -2.183 -6.335 -4.887 1.00 84.94 93 PHE A C 1
ATOM 729 O O . PHE A 1 93 ? -3.261 -5.819 -4.602 1.00 84.94 93 PHE A O 1
ATOM 736 N N . VAL A 1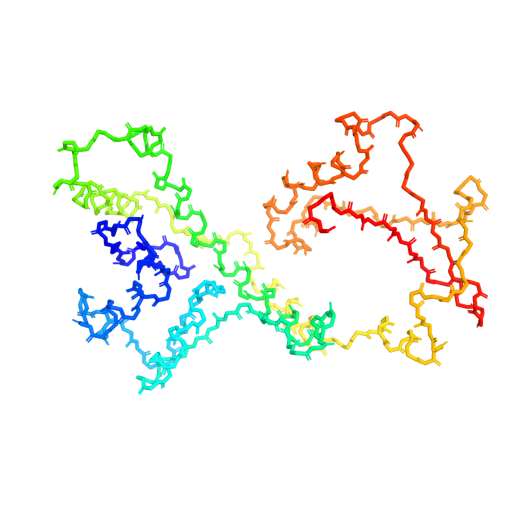 94 ? -1.127 -6.284 -4.072 1.00 87.69 94 VAL A N 1
ATOM 737 C CA . VAL A 1 94 ? -1.183 -5.616 -2.764 1.00 87.69 94 VAL A CA 1
ATOM 738 C C . VAL A 1 94 ? -1.553 -4.140 -2.917 1.00 87.69 94 VAL A C 1
ATOM 740 O O . VAL A 1 94 ? -2.394 -3.627 -2.185 1.00 87.69 94 VAL A O 1
ATOM 743 N N . THR A 1 95 ? -0.975 -3.455 -3.907 1.00 82.50 95 THR A N 1
ATOM 744 C CA . THR A 1 95 ? -1.264 -2.038 -4.169 1.00 82.50 95 THR A CA 1
ATOM 745 C C . THR A 1 95 ? -2.723 -1.805 -4.565 1.00 82.50 95 THR A C 1
ATOM 747 O O . THR A 1 95 ? -3.296 -0.813 -4.118 1.00 82.50 95 THR A O 1
ATOM 750 N N . MET A 1 96 ? -3.335 -2.709 -5.341 1.00 79.00 96 MET A N 1
ATOM 751 C CA . MET A 1 96 ? -4.762 -2.622 -5.678 1.00 79.00 96 MET A CA 1
ATOM 752 C C . MET A 1 96 ? -5.643 -2.681 -4.435 1.00 79.00 96 MET A C 1
ATOM 754 O O . MET A 1 96 ? -6.534 -1.855 -4.271 1.00 79.00 96 MET A O 1
ATOM 758 N N . LEU A 1 97 ? -5.376 -3.634 -3.542 1.00 83.44 97 LEU A N 1
ATOM 759 C CA . LEU A 1 97 ? -6.168 -3.813 -2.324 1.00 83.44 97 LEU A CA 1
ATOM 760 C C . LEU A 1 97 ? -5.961 -2.655 -1.336 1.00 83.44 97 LEU A C 1
ATOM 762 O O . LEU A 1 97 ? -6.898 -2.216 -0.671 1.00 83.44 97 LEU A O 1
ATOM 766 N N . ARG A 1 98 ? -4.751 -2.085 -1.299 1.00 84.12 98 ARG A N 1
ATOM 767 C CA . ARG A 1 98 ? -4.396 -0.948 -0.434 1.00 84.12 98 ARG A CA 1
ATOM 768 C C . ARG A 1 98 ? -5.235 0.308 -0.701 1.00 84.12 98 ARG A C 1
ATOM 770 O O . ARG A 1 98 ? -5.407 1.120 0.209 1.00 84.12 98 ARG A O 1
ATOM 777 N N . TRP A 1 99 ? -5.796 0.464 -1.903 1.00 82.94 99 TRP A N 1
ATOM 778 C CA . TRP A 1 99 ? -6.683 1.585 -2.241 1.00 82.94 99 TRP A CA 1
ATOM 779 C C . TRP A 1 99 ? -7.879 1.718 -1.280 1.00 82.94 99 TRP A C 1
ATOM 781 O O . TRP A 1 99 ? -8.324 2.837 -1.005 1.00 82.94 99 TRP A O 1
ATOM 791 N N . VAL A 1 100 ? -8.375 0.606 -0.726 1.00 86.56 100 VAL A N 1
ATOM 792 C CA . VAL A 1 100 ? -9.497 0.606 0.226 1.00 86.56 100 VAL A CA 1
ATOM 793 C C . VAL A 1 100 ? -9.118 1.363 1.505 1.00 86.56 100 VAL A C 1
ATOM 795 O O . VAL A 1 100 ? -9.814 2.299 1.901 1.00 86.56 100 VAL A O 1
ATOM 798 N N . VAL A 1 101 ? -7.954 1.053 2.091 1.00 88.75 101 VAL A N 1
ATOM 799 C CA . VAL A 1 101 ? -7.385 1.775 3.249 1.00 88.75 101 VAL A CA 1
ATOM 800 C C . VAL A 1 101 ? -7.211 3.264 2.953 1.00 88.75 101 VAL A C 1
ATOM 802 O O . VAL A 1 101 ? -7.566 4.114 3.773 1.00 88.75 101 VAL A O 1
ATOM 805 N N . GLU A 1 102 ? -6.667 3.613 1.785 1.00 87.25 102 GLU A N 1
ATOM 806 C CA . GLU A 1 102 ? -6.448 5.016 1.409 1.00 87.25 102 GLU A CA 1
ATOM 807 C C . GLU A 1 102 ? -7.766 5.779 1.273 1.00 87.25 102 GLU A C 1
ATOM 809 O O . GLU A 1 102 ? -7.882 6.932 1.704 1.00 87.25 102 GLU A O 1
ATOM 814 N N . SER A 1 103 ? -8.775 5.128 0.701 1.00 88.00 103 SER A N 1
ATOM 815 C CA . SER A 1 103 ? -10.110 5.686 0.524 1.00 88.00 103 SER A CA 1
ATOM 816 C C . SER A 1 103 ? -10.812 5.890 1.862 1.00 88.00 103 SER A C 1
ATOM 818 O O . SER A 1 103 ? -11.427 6.939 2.064 1.00 88.00 103 SER A O 1
ATOM 820 N N . VAL A 1 104 ? -10.683 4.952 2.805 1.00 91.56 104 VAL A N 1
ATOM 821 C CA . VAL A 1 104 ? -11.259 5.080 4.154 1.00 91.56 104 VAL A CA 1
ATOM 822 C C . VAL A 1 104 ? -10.586 6.223 4.906 1.00 91.56 104 VAL A C 1
ATOM 824 O O . VAL A 1 104 ? -11.268 7.120 5.402 1.00 91.56 104 VAL A O 1
ATOM 827 N N . ASN A 1 105 ? -9.252 6.272 4.901 1.00 90.75 105 ASN A N 1
ATOM 828 C CA . ASN A 1 105 ? -8.504 7.384 5.488 1.00 90.75 105 ASN A CA 1
ATOM 829 C C . ASN A 1 105 ? -8.901 8.729 4.866 1.00 90.75 105 ASN A C 1
ATOM 831 O O . ASN A 1 105 ? -9.046 9.728 5.569 1.00 90.75 105 ASN A O 1
ATOM 835 N N . SER A 1 106 ? -9.123 8.766 3.551 1.00 89.81 106 SER A N 1
ATOM 836 C CA . SER A 1 106 ? -9.602 9.965 2.860 1.00 89.81 106 SER A CA 1
ATOM 837 C C . SER A 1 106 ? -11.011 10.367 3.299 1.00 89.81 106 SER A C 1
ATOM 839 O O . SER A 1 106 ? -11.280 11.559 3.416 1.00 89.81 106 SER A O 1
ATOM 841 N N . ARG A 1 107 ? -11.915 9.410 3.562 1.00 91.81 107 ARG A N 1
ATOM 842 C CA . ARG A 1 107 ? -13.259 9.684 4.103 1.00 91.81 107 ARG A CA 1
ATOM 843 C C . ARG A 1 107 ? -13.179 10.286 5.507 1.00 91.81 107 ARG A C 1
ATOM 845 O O . ARG A 1 107 ? -13.812 11.311 5.735 1.00 91.81 107 ARG A O 1
ATOM 852 N N . ILE A 1 108 ? -12.348 9.732 6.394 1.00 92.06 108 ILE A N 1
ATOM 853 C CA . ILE A 1 108 ? -12.118 10.278 7.746 1.00 92.06 108 ILE A CA 1
ATOM 854 C C . ILE A 1 108 ? -11.602 11.722 7.656 1.00 92.06 108 ILE A C 1
ATOM 856 O O . ILE A 1 108 ? -12.164 12.628 8.265 1.00 92.06 108 ILE A O 1
ATOM 860 N N . LYS A 1 109 ? -10.599 11.974 6.806 1.00 90.38 109 LYS A N 1
ATOM 861 C CA . LYS A 1 109 ? -10.005 13.310 6.613 1.00 90.38 109 LYS A CA 1
ATOM 862 C C . LYS A 1 109 ? -10.961 14.357 6.026 1.00 90.38 109 LYS A C 1
ATOM 864 O O . LYS A 1 109 ? -10.645 15.538 6.072 1.00 90.38 109 LYS A O 1
ATOM 869 N N . ARG A 1 110 ? -12.115 13.975 5.464 1.00 90.94 110 ARG A N 1
ATOM 870 C CA . ARG A 1 110 ? -13.120 14.937 4.958 1.00 90.94 110 ARG A CA 1
ATOM 871 C C . ARG A 1 110 ? -13.957 15.570 6.065 1.00 90.94 110 ARG A C 1
ATOM 873 O O . ARG A 1 110 ? -14.562 16.617 5.837 1.00 90.94 110 ARG A O 1
ATOM 880 N N . TYR A 1 111 ? -14.010 14.961 7.245 1.00 92.56 111 TYR A N 1
ATOM 881 C CA . TYR A 1 111 ? -14.683 15.558 8.391 1.00 92.56 111 TYR A CA 1
ATOM 882 C C . TYR A 1 111 ? -13.907 16.799 8.826 1.00 92.56 111 TYR A C 1
ATOM 884 O O . TYR A 1 111 ? -12.717 16.726 9.127 1.00 92.56 111 TYR A O 1
ATOM 892 N N . LYS A 1 112 ? -14.597 17.946 8.873 1.00 90.94 112 LYS A N 1
ATOM 893 C CA . LYS A 1 112 ? -13.982 19.262 9.118 1.00 90.94 112 LYS A CA 1
ATOM 894 C C . LYS A 1 112 ? -13.074 19.280 10.348 1.00 90.94 112 LYS A C 1
ATOM 896 O O . LYS A 1 112 ? -12.016 19.890 10.303 1.00 90.94 112 LYS A O 1
ATOM 901 N N . TRP A 1 113 ? -13.471 18.576 11.408 1.00 89.88 113 TRP A N 1
ATOM 902 C CA . TRP A 1 113 ? -12.718 18.516 12.659 1.00 89.88 113 TRP A CA 1
ATOM 903 C C . TRP A 1 113 ? -11.348 17.829 12.526 1.00 89.88 113 TRP A C 1
ATOM 905 O O . TRP A 1 113 ? -10.393 18.274 13.151 1.00 89.88 113 TRP A O 1
ATOM 915 N N . PHE A 1 114 ? -11.225 16.797 11.684 1.00 90.12 114 PHE A N 1
ATOM 916 C CA . PHE A 1 114 ? -9.942 16.127 11.419 1.00 90.12 114 PHE A CA 1
ATOM 917 C C . PHE A 1 114 ? -9.129 16.806 10.314 1.00 90.12 114 PHE A C 1
ATOM 919 O O . PHE A 1 114 ? -7.947 16.515 10.153 1.00 90.12 114 PHE A O 1
ATOM 926 N N . ASN A 1 115 ? -9.744 17.709 9.548 1.00 88.62 115 ASN A N 1
ATOM 927 C CA . ASN A 1 115 ? -9.088 18.462 8.479 1.00 88.62 115 ASN A CA 1
ATOM 928 C C . ASN A 1 115 ? -8.494 19.800 8.961 1.00 88.62 115 ASN A C 1
ATOM 930 O O . ASN A 1 115 ? -8.365 20.748 8.187 1.00 88.62 115 ASN A O 1
ATOM 934 N N . GLN A 1 116 ? -8.189 19.909 10.250 1.00 88.75 116 GLN A N 1
ATOM 935 C CA . GLN A 1 116 ? -7.641 21.110 10.871 1.00 88.75 116 GLN A CA 1
ATOM 936 C C . GLN A 1 116 ? -6.615 20.732 11.936 1.00 88.75 116 GLN A C 1
ATOM 938 O O . GLN A 1 116 ? -6.493 19.571 12.328 1.00 88.75 116 GLN A O 1
ATOM 943 N N . VAL A 1 117 ? -5.889 21.732 12.430 1.00 89.94 117 VAL A N 1
ATOM 944 C CA . VAL A 1 117 ? -5.027 21.557 13.600 1.00 89.94 117 VAL A CA 1
ATOM 945 C C . VAL A 1 117 ? -5.915 21.320 14.821 1.00 89.94 117 VAL A C 1
ATOM 947 O O . VAL A 1 117 ? -6.730 22.168 15.182 1.00 89.94 117 VAL A O 1
ATOM 950 N N . ILE A 1 118 ? -5.767 20.150 15.438 1.00 89.62 118 ILE A N 1
ATOM 951 C CA . ILE A 1 118 ? -6.544 19.746 16.609 1.00 89.62 118 ILE A CA 1
ATOM 952 C C . ILE A 1 118 ? -5.856 20.280 17.878 1.00 89.62 118 ILE A C 1
ATOM 954 O O . ILE A 1 118 ? -4.652 20.072 18.042 1.00 89.62 118 ILE A O 1
ATOM 958 N N . PRO A 1 119 ? -6.579 20.941 18.801 1.00 90.50 119 PRO A N 1
ATOM 959 C CA . PRO A 1 119 ? -6.011 21.387 20.071 1.00 90.50 119 PRO A CA 1
ATOM 960 C C . PRO A 1 119 ? -5.568 20.216 20.959 1.00 90.50 119 PRO A C 1
ATOM 962 O O . PRO A 1 119 ? -6.310 19.248 21.122 1.00 90.50 119 PRO A O 1
ATOM 965 N N . ASN A 1 120 ? -4.424 20.346 21.642 1.00 90.56 120 ASN A N 1
ATOM 966 C CA . ASN A 1 120 ? -3.925 19.321 22.577 1.00 90.56 120 ASN A CA 1
ATOM 967 C C . ASN A 1 120 ? -4.907 19.007 23.720 1.00 90.56 120 ASN A C 1
ATOM 969 O O . ASN A 1 120 ? -4.913 17.895 24.239 1.00 90.56 120 ASN A O 1
ATOM 973 N N . SER A 1 121 ? -5.776 19.954 24.086 1.00 93.44 121 SER A N 1
ATOM 974 C CA . SER A 1 121 ? -6.848 19.728 25.065 1.00 93.44 121 SER A CA 1
ATOM 975 C C . SER A 1 121 ? -7.858 18.662 24.628 1.00 93.44 121 SER A C 1
ATOM 977 O O . SER A 1 121 ? -8.572 18.130 25.468 1.00 93.44 121 SER A O 1
ATOM 979 N N . SER A 1 122 ? -7.913 18.332 23.333 1.00 90.06 122 SER A N 1
ATOM 980 C CA . SER A 1 122 ? -8.787 17.291 22.784 1.00 90.06 122 SER A CA 1
ATOM 981 C C . SER A 1 122 ? -8.165 15.893 22.825 1.00 90.06 122 SER A C 1
ATOM 983 O O . SER A 1 122 ? -8.859 14.930 22.518 1.00 90.06 122 SER A O 1
ATOM 985 N N . LEU A 1 123 ? -6.886 15.749 23.200 1.00 88.81 123 LEU A N 1
ATOM 986 C CA . LEU A 1 123 ? -6.208 14.447 23.257 1.00 88.81 123 LEU A CA 1
ATOM 987 C C . LEU A 1 123 ? -6.940 13.396 24.109 1.00 88.81 123 LEU A C 1
ATOM 989 O O . LEU A 1 123 ? -7.002 12.257 23.657 1.00 88.81 123 LEU A O 1
ATOM 993 N N . PRO A 1 124 ? -7.543 13.726 25.271 1.00 91.75 124 PRO A N 1
ATOM 994 C CA . PRO A 1 124 ? -8.286 12.734 26.049 1.00 91.75 124 PRO A CA 1
ATOM 995 C C . PRO A 1 124 ? -9.501 12.148 25.316 1.00 91.75 124 PRO A C 1
ATOM 997 O O . PRO A 1 124 ? -9.898 11.030 25.615 1.00 91.75 124 PRO A O 1
ATOM 1000 N N . SER A 1 125 ? -10.081 12.882 24.360 1.00 91.88 125 SER A N 1
ATOM 1001 C CA . SER A 1 125 ? -11.326 12.510 23.665 1.00 91.88 125 SER A CA 1
ATOM 1002 C C . SER A 1 125 ? -11.134 12.227 22.173 1.00 91.88 125 SER A C 1
ATOM 1004 O O . SER A 1 125 ? -12.087 11.886 21.477 1.00 91.88 125 SER A O 1
ATOM 1006 N N . ILE A 1 126 ? -9.915 12.372 21.642 1.00 91.50 126 ILE A N 1
ATOM 1007 C CA . ILE A 1 126 ? -9.654 12.204 20.206 1.00 91.50 126 ILE A CA 1
ATOM 1008 C C . ILE A 1 126 ? -9.970 10.784 19.733 1.00 91.50 126 ILE A C 1
ATOM 1010 O O . ILE A 1 126 ? -10.464 10.610 18.620 1.00 91.50 126 ILE A O 1
ATOM 1014 N N . GLN A 1 127 ? -9.728 9.787 20.588 1.00 91.25 127 GLN A N 1
ATOM 1015 C CA . GLN A 1 127 ? -10.059 8.400 20.293 1.00 91.25 127 GLN A CA 1
ATOM 1016 C C . GLN A 1 127 ? -11.575 8.219 20.167 1.00 91.25 127 GLN A C 1
ATOM 1018 O O . GLN A 1 127 ? -12.029 7.657 19.175 1.00 91.25 127 GLN A O 1
ATOM 1023 N N . ASP A 1 128 ? -12.362 8.784 21.085 1.00 93.31 128 ASP A N 1
ATOM 1024 C CA . ASP A 1 128 ? -13.827 8.740 21.012 1.00 93.31 128 ASP A CA 1
ATOM 1025 C C . ASP A 1 128 ? -14.341 9.402 19.733 1.00 93.31 128 ASP A C 1
ATOM 1027 O O . ASP A 1 128 ? -15.194 8.850 19.039 1.00 93.31 128 ASP A O 1
ATOM 1031 N N . PHE A 1 129 ? -13.785 10.558 19.355 1.00 93.12 129 PHE A N 1
ATOM 1032 C CA . PHE A 1 129 ? -14.162 11.229 18.111 1.00 93.12 129 PHE A CA 1
ATOM 1033 C C . PHE A 1 129 ? -13.838 10.390 16.873 1.00 93.12 129 PHE A C 1
ATOM 1035 O O . PHE A 1 129 ? -14.647 10.341 15.941 1.00 93.12 129 PHE A O 1
ATOM 1042 N N . MET A 1 130 ? -12.684 9.717 16.847 1.00 92.56 130 MET A N 1
ATOM 1043 C CA . MET A 1 130 ? -12.316 8.802 15.762 1.00 92.56 130 MET A CA 1
ATOM 1044 C C . MET A 1 130 ? -13.277 7.611 15.695 1.00 92.56 130 MET A C 1
ATOM 1046 O O . MET A 1 130 ? -13.778 7.302 14.614 1.00 92.56 130 MET A O 1
ATOM 1050 N N . THR A 1 131 ? -13.594 6.995 16.836 1.00 93.62 131 THR A N 1
ATOM 1051 C CA . THR A 1 131 ? -14.526 5.861 16.936 1.00 93.62 131 THR A CA 1
ATOM 1052 C C . THR A 1 131 ? -15.936 6.246 16.495 1.00 93.62 131 THR A C 1
ATOM 1054 O O . THR A 1 131 ? -16.533 5.557 15.670 1.00 93.62 131 THR A O 1
ATOM 1057 N N . ILE A 1 132 ? -16.456 7.389 16.957 1.00 94.56 132 ILE A N 1
ATOM 1058 C CA . ILE A 1 132 ? -17.760 7.918 16.526 1.00 94.56 132 ILE A CA 1
ATOM 1059 C C . ILE A 1 132 ? -17.756 8.161 15.015 1.00 94.56 132 ILE A C 1
ATOM 1061 O O . ILE A 1 132 ? -18.698 7.792 14.317 1.00 94.56 132 ILE A O 1
ATOM 1065 N N . THR A 1 133 ? -16.682 8.743 14.484 1.00 94.75 133 THR A N 1
ATOM 1066 C CA . THR A 1 133 ? -16.555 9.003 13.044 1.00 94.75 133 THR A CA 1
ATOM 1067 C C . THR A 1 133 ? -16.532 7.709 12.240 1.00 94.75 133 THR A C 1
ATOM 1069 O O . THR A 1 133 ? -17.202 7.623 11.213 1.00 94.75 133 THR A O 1
ATOM 1072 N N . ALA A 1 134 ? -15.828 6.682 12.715 1.00 94.69 134 ALA A N 1
ATOM 1073 C CA . ALA A 1 134 ? -15.839 5.363 12.097 1.00 94.69 134 ALA A CA 1
ATOM 1074 C C . ALA A 1 134 ? -17.228 4.726 12.107 1.00 94.69 134 ALA A C 1
ATOM 1076 O O . ALA A 1 134 ? -17.673 4.231 11.074 1.00 94.69 134 ALA A O 1
ATOM 1077 N N . ALA A 1 135 ? -17.941 4.794 13.234 1.00 95.25 135 ALA A N 1
ATOM 1078 C CA . ALA A 1 135 ? -19.302 4.281 13.346 1.00 95.25 135 ALA A CA 1
ATOM 1079 C C . ALA A 1 135 ? -20.259 4.996 12.378 1.00 95.25 135 ALA A C 1
ATOM 1081 O O . ALA A 1 135 ? -21.035 4.344 11.680 1.00 95.25 135 ALA A O 1
ATOM 1082 N N . LEU A 1 136 ? -20.164 6.326 12.266 1.00 95.44 136 LEU A N 1
ATOM 1083 C CA . LEU A 1 136 ? -20.945 7.107 11.302 1.00 95.44 136 LEU A CA 1
ATOM 1084 C C . LEU A 1 136 ? -20.606 6.732 9.854 1.00 95.44 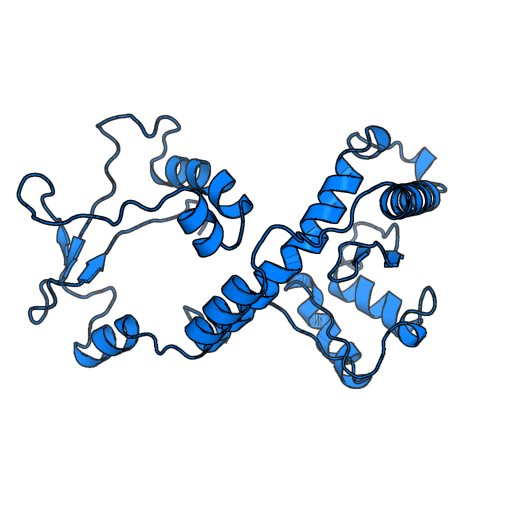136 LEU A C 1
ATOM 1086 O O . LEU A 1 136 ? -21.512 6.571 9.036 1.00 95.44 136 LEU A O 1
ATOM 1090 N N . LEU A 1 137 ? -19.320 6.565 9.535 1.00 94.81 137 LEU A N 1
ATOM 1091 C CA . LEU A 1 137 ? -18.885 6.114 8.214 1.00 94.81 137 LEU A CA 1
ATOM 1092 C C . LEU A 1 137 ? -19.447 4.726 7.891 1.00 94.81 137 LEU A C 1
ATOM 1094 O O . LEU A 1 137 ? -20.022 4.552 6.823 1.00 94.81 137 LEU A O 1
ATOM 1098 N N . ASN A 1 138 ? -19.348 3.768 8.810 1.00 94.88 138 ASN A N 1
ATOM 1099 C CA . ASN A 1 138 ? -19.885 2.422 8.618 1.00 94.88 138 ASN A CA 1
ATOM 1100 C C . ASN A 1 138 ? -21.415 2.409 8.475 1.00 94.88 138 ASN A C 1
ATOM 1102 O O . ASN A 1 138 ? -21.945 1.616 7.703 1.00 94.88 138 ASN A O 1
ATOM 1106 N N . CYS A 1 139 ? -22.125 3.274 9.204 1.00 94.44 139 CYS A N 1
ATOM 1107 C CA . CYS A 1 139 ? -23.587 3.332 9.185 1.00 94.44 139 CYS A CA 1
ATOM 1108 C C . CYS A 1 139 ? -24.137 3.957 7.893 1.00 94.44 139 CYS A C 1
ATOM 1110 O O . CYS A 1 139 ? -25.108 3.463 7.326 1.00 94.44 139 CYS A O 1
ATOM 1112 N N . PHE A 1 140 ? -23.521 5.047 7.422 1.00 92.06 140 PHE A N 1
ATOM 1113 C CA . PHE A 1 140 ? -24.119 5.891 6.382 1.00 92.06 140 PHE A CA 1
ATOM 1114 C C . PHE A 1 140 ? -23.390 5.876 5.040 1.00 92.06 140 PHE A C 1
ATOM 1116 O O . PHE A 1 140 ? -23.982 6.266 4.032 1.00 92.06 140 PHE A O 1
ATOM 1123 N N . HIS A 1 141 ? -22.121 5.464 4.979 1.00 86.06 141 HIS A N 1
ATOM 1124 C CA . HIS A 1 141 ? -21.429 5.384 3.697 1.00 86.06 141 HIS A CA 1
ATOM 1125 C C . HIS A 1 141 ? -21.629 4.036 3.020 1.00 86.06 141 HIS A C 1
ATOM 1127 O O . HIS A 1 141 ? -21.549 2.976 3.630 1.00 86.06 141 HIS A O 1
ATOM 1133 N N . THR A 1 142 ? -21.772 4.091 1.698 1.00 83.25 142 THR A N 1
ATOM 1134 C CA . THR A 1 142 ? -21.784 2.895 0.864 1.00 83.25 142 THR A CA 1
ATOM 1135 C C . THR A 1 142 ? -20.446 2.147 0.979 1.00 83.25 142 THR A C 1
ATOM 1137 O O . THR A 1 142 ? -19.375 2.794 0.946 1.00 83.25 142 THR A O 1
ATOM 1140 N N . PRO A 1 143 ? -20.491 0.802 1.068 1.00 81.50 143 PRO A N 1
ATOM 1141 C CA . PRO A 1 143 ? -19.314 -0.046 0.937 1.00 81.50 143 PRO A CA 1
ATOM 1142 C C . PRO A 1 143 ? -18.506 0.308 -0.311 1.00 81.50 143 PRO A C 1
ATOM 1144 O O . PRO A 1 143 ? -19.042 0.765 -1.319 1.00 81.50 143 PRO A O 1
ATOM 1147 N N . MET A 1 144 ? -17.199 0.086 -0.254 1.00 78.06 144 MET A N 1
ATOM 1148 C CA . MET A 1 144 ? -16.270 0.306 -1.368 1.00 78.06 144 MET A CA 1
ATOM 1149 C C . MET A 1 144 ? -16.280 -0.834 -2.389 1.00 78.06 144 MET A C 1
ATOM 1151 O O . MET A 1 144 ? -15.370 -0.948 -3.205 1.00 78.06 144 MET A O 1
ATOM 1155 N N . VAL A 1 145 ? -17.322 -1.660 -2.365 1.00 69.94 145 VAL A N 1
ATOM 1156 C CA . VAL A 1 145 ? -17.606 -2.618 -3.424 1.00 69.94 145 VAL A CA 1
ATOM 1157 C C . VAL A 1 145 ? -18.236 -1.825 -4.555 1.00 69.94 145 VAL A C 1
ATOM 1159 O O . VAL A 1 145 ? -19.266 -1.186 -4.353 1.00 69.94 145 VAL A O 1
ATOM 1162 N N . ASN A 1 146 ? -17.612 -1.822 -5.731 1.00 60.47 146 ASN A N 1
ATOM 1163 C CA . ASN A 1 146 ? -18.250 -1.255 -6.906 1.00 60.47 146 ASN A CA 1
ATOM 1164 C C . ASN A 1 146 ? -19.003 -2.373 -7.645 1.00 60.47 146 ASN A C 1
ATOM 1166 O O . ASN A 1 146 ? -18.356 -3.156 -8.338 1.00 60.47 146 ASN A O 1
ATOM 1170 N N . PRO A 1 147 ? -20.340 -2.470 -7.518 1.00 53.47 147 PRO A N 1
ATOM 1171 C CA . PRO A 1 147 ? -21.125 -3.465 -8.247 1.00 53.47 147 PRO A CA 1
ATOM 1172 C C . PRO A 1 147 ? -21.223 -3.166 -9.752 1.00 53.47 147 PRO A C 1
ATOM 1174 O O . PRO A 1 147 ? -21.683 -4.015 -10.501 1.00 53.47 147 PRO A O 1
ATOM 1177 N N . SER A 1 148 ? -20.826 -1.965 -10.200 1.00 52.66 148 SER A N 1
ATOM 1178 C CA . SER A 1 148 ? -20.911 -1.545 -11.609 1.00 52.66 148 SER A CA 1
ATOM 1179 C C . SER A 1 148 ? -19.645 -1.813 -12.425 1.00 52.66 148 SER A C 1
ATOM 1181 O O . SER A 1 148 ? -19.666 -1.676 -13.646 1.00 52.66 148 SER A O 1
ATOM 1183 N N . ILE A 1 149 ? -18.542 -2.174 -11.765 1.00 58.38 149 ILE A N 1
ATOM 1184 C CA . ILE A 1 149 ? -17.314 -2.601 -12.432 1.00 58.38 149 ILE A CA 1
ATOM 1185 C C . ILE A 1 149 ? -17.377 -4.119 -12.536 1.00 58.38 149 ILE A C 1
ATOM 1187 O O . ILE A 1 149 ? -17.646 -4.788 -11.538 1.00 58.38 149 ILE A O 1
ATOM 1191 N N . ASP A 1 150 ? -17.119 -4.649 -13.730 1.00 63.31 150 ASP A N 1
ATOM 1192 C CA . ASP A 1 150 ? -16.905 -6.077 -13.956 1.00 63.31 150 ASP A CA 1
ATOM 1193 C C . ASP A 1 150 ? -15.612 -6.502 -13.236 1.00 63.31 150 ASP A C 1
ATOM 1195 O O . ASP A 1 150 ? -14.516 -6.563 -13.803 1.00 63.31 150 ASP A O 1
ATOM 1199 N N . ASN A 1 151 ? -15.728 -6.678 -11.918 1.00 69.81 151 ASN A N 1
ATOM 1200 C CA . ASN A 1 151 ? -14.628 -7.064 -11.046 1.00 69.81 151 ASN A CA 1
ATOM 1201 C C . ASN A 1 151 ? -14.063 -8.413 -11.499 1.00 69.81 151 ASN A C 1
ATOM 1203 O O . ASN A 1 151 ? -12.855 -8.615 -11.407 1.00 69.81 151 ASN A O 1
ATOM 1207 N N . ASP A 1 152 ? -14.899 -9.283 -12.069 1.00 75.12 152 ASP A N 1
ATOM 1208 C CA . ASP A 1 152 ? -14.489 -10.577 -12.604 1.00 75.12 152 ASP A CA 1
ATOM 1209 C C . ASP A 1 152 ? -13.600 -10.414 -13.838 1.00 75.12 152 ASP A C 1
ATOM 1211 O O . ASP A 1 152 ? -12.564 -11.079 -13.932 1.00 75.12 152 ASP A O 1
ATOM 1215 N N . ALA A 1 153 ? -13.910 -9.484 -14.746 1.00 76.44 153 ALA A N 1
ATOM 1216 C CA . ALA A 1 153 ? -13.030 -9.158 -15.868 1.00 76.44 153 ALA A CA 1
ATOM 1217 C C . ALA A 1 153 ? -11.680 -8.600 -15.399 1.00 76.44 153 ALA A C 1
ATOM 1219 O O . ALA A 1 153 ? -10.637 -9.020 -15.906 1.00 76.44 153 ALA A O 1
ATOM 1220 N N . ILE A 1 154 ? -11.663 -7.707 -14.402 1.00 75.44 154 ILE A N 1
ATOM 1221 C CA . ILE A 1 154 ? -10.409 -7.169 -13.842 1.00 75.44 154 ILE A CA 1
ATOM 1222 C C . ILE A 1 154 ? -9.598 -8.276 -13.165 1.00 75.44 154 ILE A C 1
ATOM 1224 O O . ILE A 1 154 ? -8.395 -8.390 -13.408 1.00 75.44 154 ILE A O 1
ATOM 1228 N N . ILE A 1 155 ? -10.235 -9.117 -12.348 1.00 78.81 155 ILE A N 1
ATOM 1229 C CA . ILE A 1 155 ? -9.591 -10.250 -11.673 1.00 78.81 155 ILE A CA 1
ATOM 1230 C C . ILE A 1 155 ? -9.025 -11.225 -12.709 1.00 78.81 155 ILE A C 1
ATOM 1232 O O . ILE A 1 155 ? -7.866 -11.633 -12.606 1.00 78.81 155 ILE A O 1
ATOM 1236 N N . THR A 1 156 ? -9.799 -11.558 -13.742 1.00 82.94 156 THR A N 1
ATOM 1237 C CA . THR A 1 156 ? -9.379 -12.445 -14.836 1.00 82.94 156 THR A CA 1
ATOM 1238 C C . THR A 1 156 ? -8.192 -11.861 -15.593 1.00 82.94 156 THR A C 1
ATOM 1240 O O . THR A 1 156 ? -7.193 -12.551 -15.821 1.00 82.94 156 THR A O 1
ATOM 1243 N N . HIS A 1 157 ? -8.251 -10.573 -15.930 1.00 81.31 157 HIS A N 1
ATOM 1244 C CA . HIS A 1 157 ? -7.163 -9.870 -16.597 1.00 81.31 157 HIS A CA 1
ATOM 1245 C C . HIS A 1 157 ? -5.888 -9.879 -15.745 1.00 81.31 157 HIS A C 1
ATOM 1247 O O . HIS A 1 157 ? -4.821 -10.267 -16.220 1.00 81.31 157 HIS A O 1
ATOM 1253 N N . MET A 1 158 ? -6.001 -9.545 -14.459 1.00 78.94 158 MET A N 1
ATOM 1254 C CA . MET A 1 158 ? -4.873 -9.528 -13.528 1.00 78.94 158 MET A CA 1
ATOM 1255 C C . MET A 1 158 ? -4.266 -10.916 -13.319 1.00 78.94 158 MET A C 1
ATOM 1257 O O . MET A 1 158 ? -3.043 -11.056 -13.307 1.00 78.94 158 MET A O 1
ATOM 1261 N N . ASN A 1 159 ? -5.090 -11.959 -13.210 1.00 83.88 159 ASN A N 1
ATOM 1262 C CA . ASN A 1 159 ? -4.614 -13.338 -13.120 1.00 83.88 159 ASN A CA 1
ATOM 1263 C C . ASN A 1 159 ? -3.889 -13.780 -14.396 1.00 83.88 159 ASN A C 1
ATOM 1265 O O . ASN A 1 159 ? -2.842 -14.420 -14.306 1.00 83.88 159 ASN A O 1
ATOM 1269 N N . THR A 1 160 ? -4.385 -13.375 -15.568 1.00 84.62 160 THR A N 1
ATOM 1270 C CA . THR A 1 160 ? -3.731 -13.639 -16.859 1.00 84.62 160 THR A CA 1
ATOM 1271 C C . THR A 1 160 ? -2.367 -12.952 -16.937 1.00 84.62 160 THR A C 1
ATOM 1273 O O . THR A 1 160 ? -1.365 -13.573 -17.299 1.00 84.62 160 THR A O 1
ATOM 1276 N N . LEU A 1 161 ? -2.294 -11.676 -16.540 1.00 79.94 161 LEU A N 1
ATOM 1277 C CA . LEU A 1 161 ? -1.042 -10.916 -16.496 1.00 79.94 161 LEU A CA 1
ATOM 1278 C C . LEU A 1 161 ? -0.049 -11.478 -15.476 1.00 79.94 161 LEU A C 1
ATOM 1280 O O . LEU A 1 161 ? 1.154 -11.460 -15.729 1.00 79.94 161 LEU A O 1
ATOM 1284 N N . ARG A 1 162 ? -0.534 -12.013 -14.349 1.00 81.50 162 ARG A N 1
ATOM 1285 C CA . ARG A 1 162 ? 0.306 -12.640 -13.318 1.00 81.50 162 ARG A CA 1
ATOM 1286 C C . ARG A 1 162 ? 1.117 -13.802 -13.882 1.00 81.50 162 ARG A C 1
ATOM 1288 O O . ARG A 1 162 ? 2.275 -13.952 -13.510 1.00 81.50 162 ARG A O 1
ATOM 1295 N N . THR A 1 163 ? 0.511 -14.604 -14.756 1.00 80.19 163 THR A N 1
ATOM 1296 C CA . THR A 1 163 ? 1.143 -15.781 -15.371 1.00 80.19 163 THR A CA 1
ATOM 1297 C C . THR A 1 163 ? 1.893 -15.468 -16.661 1.00 80.19 163 THR A C 1
ATOM 1299 O O . THR A 1 163 ? 2.653 -16.307 -17.142 1.00 80.19 163 THR A O 1
ATOM 1302 N N . LYS A 1 164 ? 1.687 -14.282 -17.248 1.00 82.81 164 LYS A N 1
ATOM 1303 C CA . LYS A 1 164 ? 2.323 -13.916 -18.512 1.00 82.81 164 LYS A CA 1
ATOM 1304 C C . LYS A 1 164 ? 3.822 -13.685 -18.306 1.00 82.81 164 LYS A C 1
ATOM 1306 O O . LYS A 1 164 ? 4.241 -12.895 -17.460 1.00 82.81 164 LYS A O 1
ATOM 1311 N N . SER A 1 165 ? 4.640 -14.352 -19.116 1.00 82.69 165 SER A N 1
ATOM 1312 C CA . SER A 1 165 ? 6.084 -14.126 -19.138 1.00 82.69 165 SER A CA 1
ATOM 1313 C C . SER A 1 165 ? 6.414 -12.722 -19.646 1.00 82.69 165 SER A C 1
ATOM 1315 O O . SER A 1 165 ? 5.780 -12.226 -20.577 1.00 82.69 165 SER A O 1
ATOM 1317 N N . ASN A 1 166 ? 7.451 -12.098 -19.087 1.00 86.69 166 ASN A N 1
ATOM 1318 C CA . ASN A 1 166 ? 7.950 -10.818 -19.582 1.00 86.69 166 ASN A CA 1
ATOM 1319 C C . ASN A 1 166 ? 8.741 -11.022 -20.887 1.00 86.69 166 ASN A C 1
ATOM 1321 O O . ASN A 1 166 ? 9.946 -11.277 -20.871 1.00 86.69 166 ASN A O 1
ATOM 1325 N N . GLU A 1 167 ? 8.034 -10.920 -22.011 1.00 88.94 167 GLU A N 1
ATOM 1326 C CA . GLU A 1 167 ? 8.581 -11.064 -23.366 1.00 88.94 167 GLU A CA 1
ATOM 1327 C C . GLU A 1 167 ? 9.688 -10.042 -23.652 1.00 88.94 167 GLU A C 1
ATOM 1329 O O . GLU A 1 167 ? 10.707 -10.401 -24.236 1.00 88.94 167 GLU A O 1
ATOM 1334 N N . LEU A 1 168 ? 9.548 -8.806 -23.157 1.00 87.56 168 LEU A N 1
ATOM 1335 C CA . LEU A 1 168 ? 10.578 -7.776 -23.297 1.00 87.56 168 LEU A CA 1
ATOM 1336 C C . LEU A 1 168 ? 11.868 -8.183 -22.577 1.00 87.56 168 LEU A C 1
ATOM 1338 O O . LEU A 1 168 ? 12.946 -8.098 -23.152 1.00 87.56 168 LEU A O 1
ATOM 1342 N N . GLN A 1 169 ? 11.780 -8.673 -21.338 1.00 86.62 169 GLN A N 1
ATOM 1343 C CA . GLN A 1 169 ? 12.964 -9.127 -20.602 1.00 86.62 169 GLN A CA 1
ATOM 1344 C C . GLN A 1 169 ? 13.661 -10.286 -21.318 1.00 86.62 169 GLN A C 1
ATOM 1346 O O . GLN A 1 169 ? 14.890 -10.313 -21.374 1.00 86.62 169 GLN A O 1
ATOM 1351 N N . LYS A 1 170 ? 12.885 -11.228 -21.868 1.00 88.25 170 LYS A N 1
ATOM 1352 C CA . LYS A 1 170 ? 13.425 -12.327 -22.672 1.00 88.25 170 LYS A CA 1
ATOM 1353 C C . LYS A 1 170 ? 14.176 -11.784 -23.889 1.00 88.25 170 LYS A C 1
ATOM 1355 O O . LYS A 1 170 ? 15.342 -12.110 -24.066 1.00 88.25 170 LYS A O 1
ATOM 1360 N N . TYR A 1 171 ? 13.551 -10.885 -24.647 1.00 89.25 171 TYR A N 1
ATOM 1361 C CA . TYR A 1 171 ? 14.155 -10.269 -25.825 1.00 89.25 171 TYR A CA 1
ATOM 1362 C C . TYR A 1 171 ? 15.465 -9.535 -25.507 1.00 89.25 171 TYR A C 1
ATOM 1364 O O . TYR A 1 171 ? 16.462 -9.721 -26.203 1.00 89.25 171 TYR A O 1
ATOM 1372 N N . LEU A 1 172 ? 15.490 -8.744 -24.427 1.00 88.06 172 LEU A N 1
ATOM 1373 C CA . LEU A 1 172 ? 16.696 -8.036 -23.986 1.00 88.06 172 LEU A CA 1
ATOM 1374 C C . LEU A 1 172 ? 17.830 -9.006 -23.628 1.00 88.06 172 LEU A C 1
ATOM 1376 O O . LEU A 1 172 ? 18.982 -8.736 -23.957 1.00 88.06 172 LEU A O 1
ATOM 1380 N N . ASN A 1 173 ? 17.514 -10.131 -22.980 1.00 88.31 173 ASN A N 1
ATOM 1381 C CA . ASN A 1 173 ? 18.505 -11.145 -22.621 1.00 88.31 173 ASN A CA 1
ATOM 1382 C C . ASN A 1 173 ? 19.047 -11.871 -23.859 1.00 88.31 173 ASN A C 1
ATOM 1384 O O . ASN A 1 173 ? 20.262 -12.014 -23.987 1.00 88.31 173 ASN A O 1
ATOM 1388 N N . ASP A 1 174 ? 18.163 -12.278 -24.775 1.00 88.44 174 ASP A N 1
ATOM 1389 C CA . ASP A 1 174 ? 18.520 -12.995 -26.006 1.00 88.44 174 ASP A CA 1
ATOM 1390 C C . ASP A 1 174 ? 19.466 -12.154 -26.889 1.00 88.44 174 ASP A C 1
ATOM 1392 O O . ASP A 1 174 ? 20.404 -12.683 -27.484 1.00 88.44 174 ASP A O 1
ATOM 1396 N N . HIS A 1 175 ? 19.280 -10.829 -26.898 1.00 87.00 175 HIS A N 1
ATOM 1397 C CA . HIS A 1 175 ? 20.109 -9.871 -27.643 1.00 87.00 175 HIS A CA 1
ATOM 1398 C C . HIS A 1 175 ? 21.224 -9.225 -26.797 1.00 87.00 175 HIS A C 1
ATOM 1400 O O . HIS A 1 175 ? 21.909 -8.319 -27.271 1.00 87.00 175 HIS A O 1
ATOM 1406 N N . GLN A 1 176 ? 21.412 -9.662 -25.543 1.00 87.06 176 GLN A N 1
ATOM 1407 C CA . GLN A 1 176 ? 22.412 -9.135 -24.597 1.00 87.06 176 GLN A CA 1
ATOM 1408 C C . GLN A 1 176 ? 22.384 -7.601 -24.462 1.00 87.06 176 GLN A C 1
ATOM 1410 O O . GLN A 1 176 ? 23.413 -6.937 -24.293 1.00 87.06 176 GLN A O 1
ATOM 1415 N N . LEU A 1 177 ? 21.187 -7.023 -24.545 1.00 87.75 177 LEU A N 1
ATOM 1416 C CA . LEU A 1 177 ? 20.978 -5.585 -24.483 1.00 87.75 177 LEU A CA 1
ATOM 1417 C C . LEU A 1 177 ? 21.016 -5.114 -23.034 1.00 87.75 177 LEU A C 1
ATOM 1419 O O . LEU A 1 177 ? 20.393 -5.683 -22.137 1.00 87.75 177 LEU A O 1
ATOM 1423 N N . THR A 1 178 ? 21.737 -4.023 -22.801 1.00 86.44 178 THR A N 1
ATOM 1424 C CA . THR A 1 178 ? 21.883 -3.421 -21.476 1.00 86.44 178 THR A CA 1
ATOM 1425 C C . THR A 1 178 ? 21.604 -1.923 -21.533 1.00 86.44 178 THR A C 1
ATOM 1427 O O . THR A 1 178 ? 21.452 -1.317 -22.594 1.00 86.44 178 THR A O 1
ATOM 1430 N N . ARG A 1 179 ? 21.589 -1.267 -20.367 1.00 80.88 179 ARG A N 1
ATOM 1431 C CA . ARG A 1 179 ? 21.486 0.202 -20.298 1.00 80.88 179 ARG A CA 1
ATOM 1432 C C . ARG A 1 179 ? 22.603 0.913 -21.079 1.00 80.88 179 ARG A C 1
ATOM 1434 O O . ARG A 1 179 ? 22.375 2.023 -21.558 1.00 80.88 179 ARG A O 1
ATOM 1441 N N . ASN A 1 180 ? 23.753 0.253 -21.230 1.00 85.62 180 ASN A N 1
ATOM 1442 C CA . ASN A 1 180 ? 24.945 0.764 -21.906 1.00 85.62 180 ASN A CA 1
ATOM 1443 C C . ASN A 1 180 ? 25.028 0.355 -23.384 1.00 85.62 180 ASN A C 1
ATOM 1445 O O . ASN A 1 180 ? 26.051 0.605 -24.012 1.00 85.62 180 ASN A O 1
ATOM 1449 N N . SER A 1 181 ? 23.988 -0.282 -23.933 1.00 89.00 181 SER A N 1
ATOM 1450 C CA . SER A 1 181 ? 23.905 -0.558 -25.370 1.00 89.00 181 SER A CA 1
ATOM 1451 C C . SER A 1 181 ? 23.972 0.722 -26.210 1.00 89.00 181 SER A C 1
ATOM 1453 O O . SER A 1 181 ? 23.926 1.826 -25.669 1.00 89.00 181 SER A O 1
ATOM 1455 N N . VAL A 1 182 ? 24.086 0.588 -27.531 1.00 89.06 182 VAL A N 1
ATOM 1456 C CA . VAL A 1 182 ? 24.065 1.744 -28.441 1.00 89.06 182 VAL A CA 1
ATOM 1457 C C . VAL A 1 182 ? 22.623 2.209 -28.643 1.00 89.06 182 VAL A C 1
ATOM 1459 O O . VAL A 1 182 ? 21.744 1.402 -28.963 1.00 89.06 182 VAL A O 1
ATOM 1462 N N . TRP A 1 183 ? 22.392 3.501 -28.405 1.00 89.38 183 TRP A N 1
ATOM 1463 C CA . TRP A 1 183 ? 21.081 4.136 -28.492 1.00 89.38 183 TRP A CA 1
ATOM 1464 C C . TRP A 1 183 ? 21.190 5.443 -29.258 1.00 89.38 183 TRP A C 1
ATOM 1466 O O . TRP A 1 183 ? 21.896 6.348 -28.810 1.00 89.38 183 TRP A O 1
ATOM 1476 N N . ASP A 1 184 ? 20.427 5.547 -30.334 1.00 88.56 184 ASP A N 1
ATOM 1477 C CA . ASP A 1 184 ? 20.362 6.743 -31.163 1.00 88.56 184 ASP A CA 1
ATOM 1478 C C . ASP A 1 184 ? 19.059 7.486 -30.882 1.00 88.56 184 ASP A C 1
ATOM 1480 O O . ASP A 1 184 ? 18.029 6.865 -30.612 1.00 88.56 184 ASP A O 1
ATOM 1484 N N . VAL A 1 185 ? 19.107 8.818 -30.877 1.00 87.88 185 VAL A N 1
ATOM 1485 C CA . VAL A 1 185 ? 17.904 9.643 -30.705 1.00 87.88 185 VAL A CA 1
ATOM 1486 C C . VAL A 1 185 ? 17.002 9.446 -31.919 1.00 87.88 185 VAL A C 1
ATOM 1488 O O . VAL A 1 185 ? 17.472 9.446 -33.055 1.00 87.88 185 VAL A O 1
ATOM 1491 N N . ILE A 1 186 ? 15.712 9.244 -31.667 1.00 87.06 186 ILE A N 1
ATOM 1492 C CA . ILE A 1 186 ? 14.708 9.114 -32.717 1.00 87.06 186 ILE A CA 1
ATOM 1493 C C . ILE A 1 186 ? 14.317 10.512 -33.169 1.00 87.06 186 ILE A C 1
ATOM 1495 O O . ILE A 1 186 ? 13.814 11.301 -32.372 1.00 87.06 186 ILE A O 1
ATOM 1499 N N . ASP A 1 187 ? 14.503 10.777 -34.456 1.00 83.94 187 ASP A N 1
ATOM 1500 C CA . ASP A 1 187 ? 13.889 11.918 -35.117 1.00 83.94 187 ASP A CA 1
ATOM 1501 C C . ASP A 1 187 ? 12.402 11.619 -35.344 1.00 83.94 187 ASP A C 1
ATOM 1503 O O . ASP A 1 187 ? 12.040 10.796 -36.190 1.00 83.94 187 ASP A O 1
ATOM 1507 N N . LEU A 1 188 ? 11.538 12.236 -34.536 1.00 77.00 188 LEU A N 1
ATOM 1508 C CA . LEU A 1 188 ? 10.098 12.001 -34.590 1.00 77.00 188 LEU A CA 1
ATOM 1509 C C . LEU A 1 188 ? 9.469 12.495 -35.897 1.00 77.00 188 LEU A C 1
ATOM 1511 O O . LEU A 1 188 ? 8.552 11.834 -36.382 1.00 77.00 188 LEU A O 1
ATOM 1515 N N . ASP A 1 189 ? 9.992 13.567 -36.496 1.00 77.31 189 AS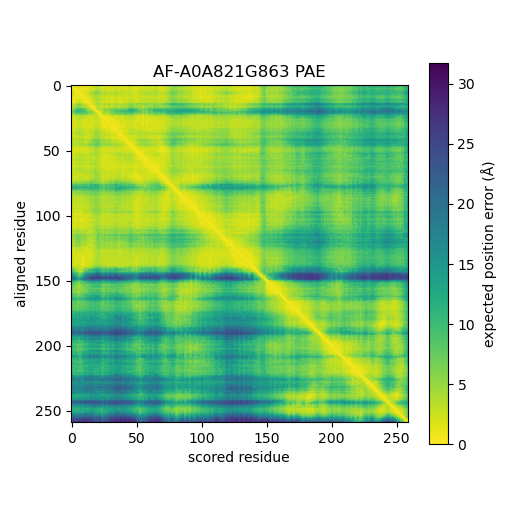P A N 1
ATOM 1516 C CA . ASP A 1 189 ? 9.462 14.151 -37.736 1.00 77.31 189 ASP A CA 1
ATOM 1517 C C . ASP A 1 189 ? 9.702 13.239 -38.948 1.00 77.31 189 ASP A C 1
ATOM 1519 O O . ASP A 1 189 ? 9.015 13.324 -39.972 1.00 77.31 189 ASP A O 1
ATOM 1523 N N . HIS A 1 190 ? 10.674 12.334 -38.831 1.00 75.19 190 HIS A N 1
ATOM 1524 C CA . HIS A 1 190 ? 11.077 11.407 -39.885 1.00 75.19 190 HIS A CA 1
ATOM 1525 C C . HIS A 1 190 ? 10.932 9.927 -39.495 1.00 75.19 190 HIS A C 1
ATOM 1527 O O . HIS A 1 190 ? 11.330 9.044 -40.260 1.00 75.19 190 HIS A O 1
ATOM 1533 N N . SER A 1 191 ? 10.327 9.626 -38.341 1.00 77.81 191 SER A N 1
ATOM 1534 C CA . SER A 1 191 ? 10.082 8.253 -37.887 1.00 77.81 191 SER A CA 1
ATOM 1535 C C . SER A 1 191 ? 8.619 7.831 -38.044 1.00 77.81 191 SER A C 1
ATOM 1537 O O . SER A 1 191 ? 7.696 8.628 -37.925 1.00 77.81 191 SER A O 1
ATOM 1539 N N . ALA A 1 192 ? 8.393 6.531 -38.246 1.00 77.56 192 ALA A N 1
ATOM 1540 C CA . ALA A 1 192 ? 7.056 5.931 -38.221 1.00 77.56 192 ALA A CA 1
ATOM 1541 C C . ALA A 1 192 ? 6.611 5.517 -36.801 1.00 77.56 192 ALA A C 1
ATOM 1543 O O . ALA A 1 192 ? 5.707 4.695 -36.647 1.00 77.56 192 ALA A O 1
ATOM 1544 N N . VAL A 1 193 ? 7.278 6.013 -35.751 1.00 79.75 193 VAL A N 1
ATOM 1545 C CA . VAL A 1 193 ? 6.983 5.620 -34.370 1.00 79.75 193 VAL A CA 1
ATOM 1546 C C . VAL A 1 193 ? 5.649 6.222 -33.944 1.00 79.75 193 VAL A C 1
ATOM 1548 O O . VAL A 1 193 ? 5.467 7.435 -33.925 1.00 79.75 193 VAL A O 1
ATOM 1551 N N . THR A 1 194 ? 4.717 5.361 -33.545 1.00 80.56 194 THR A N 1
ATOM 1552 C CA . THR A 1 194 ? 3.417 5.768 -33.005 1.00 80.56 194 THR A CA 1
ATOM 1553 C C . THR A 1 194 ? 3.203 5.166 -31.627 1.00 80.56 194 THR A C 1
ATOM 1555 O O . THR A 1 194 ? 3.560 4.012 -31.393 1.00 80.56 194 THR A O 1
ATOM 1558 N N . PHE A 1 195 ? 2.559 5.913 -30.733 1.00 81.69 195 PHE A N 1
ATOM 1559 C CA . PHE A 1 195 ? 2.173 5.423 -29.412 1.00 81.69 195 PHE A CA 1
ATOM 1560 C C . PHE A 1 195 ? 0.693 5.029 -29.382 1.00 81.69 195 PHE A C 1
ATOM 1562 O O . PHE A 1 195 ? -0.127 5.677 -30.042 1.00 81.69 195 PHE A O 1
ATOM 1569 N N . PRO A 1 196 ? 0.321 3.991 -28.610 1.00 85.00 196 PRO A N 1
ATOM 1570 C CA . PRO A 1 196 ? -1.077 3.632 -28.435 1.00 85.00 196 PRO A CA 1
ATOM 1571 C C . PRO A 1 196 ? -1.839 4.790 -27.784 1.00 85.00 196 PRO A C 1
ATOM 1573 O O . PRO A 1 196 ? -1.414 5.343 -26.768 1.00 85.00 196 PRO A O 1
ATOM 1576 N N . LYS A 1 197 ? -2.985 5.150 -28.364 1.00 87.06 197 LYS A N 1
ATOM 1577 C CA . LYS A 1 197 ? -3.916 6.111 -27.767 1.00 87.06 197 LYS A CA 1
ATOM 1578 C C . LYS A 1 197 ? -4.861 5.350 -26.852 1.00 87.06 197 LYS A C 1
ATOM 1580 O O . LYS A 1 197 ? -5.809 4.735 -27.326 1.00 87.06 197 LYS A O 1
ATOM 1585 N N . LEU A 1 198 ? -4.566 5.379 -25.560 1.00 87.25 198 LEU A N 1
ATOM 1586 C CA . LEU A 1 198 ? -5.393 4.740 -24.544 1.00 87.25 198 LEU A CA 1
ATOM 1587 C C . LEU A 1 198 ? -6.494 5.701 -24.082 1.00 87.25 198 LEU A C 1
ATOM 1589 O O . LEU A 1 198 ? -6.247 6.885 -23.838 1.00 87.25 198 LEU A O 1
ATOM 1593 N N . SER A 1 199 ? -7.708 5.184 -23.942 1.00 89.38 199 SER A N 1
ATOM 1594 C CA . SER A 1 199 ? -8.818 5.860 -23.277 1.00 89.38 199 SER A CA 1
ATOM 1595 C C . SER A 1 199 ? -8.532 6.049 -21.785 1.00 89.38 199 SER A C 1
ATOM 1597 O O . SER A 1 199 ? -7.703 5.361 -21.185 1.00 89.38 199 SER A O 1
ATOM 1599 N N . LEU A 1 200 ? -9.250 6.978 -21.148 1.00 82.38 200 LEU A N 1
ATOM 1600 C CA . LEU A 1 200 ? -9.089 7.227 -19.714 1.00 82.38 200 LEU A CA 1
ATOM 1601 C C . LEU A 1 200 ? -9.375 5.972 -18.874 1.00 82.38 200 LEU A C 1
ATOM 1603 O O . LEU A 1 200 ? -8.732 5.772 -17.845 1.00 82.38 200 LEU A O 1
ATOM 1607 N N . ASP A 1 201 ? -10.308 5.128 -19.309 1.00 80.38 201 ASP A N 1
ATOM 1608 C CA . ASP A 1 201 ? -10.659 3.901 -18.596 1.00 80.38 201 ASP A CA 1
ATOM 1609 C C . ASP A 1 201 ? -9.597 2.812 -18.775 1.00 80.38 201 ASP A C 1
ATOM 1611 O O . ASP A 1 201 ? -9.211 2.184 -17.790 1.00 80.38 201 ASP A O 1
ATOM 1615 N N . GLU A 1 202 ? -9.015 2.663 -19.969 1.00 82.81 202 GLU A N 1
ATOM 1616 C CA . GLU A 1 202 ? -7.847 1.791 -20.173 1.00 82.81 202 GLU A CA 1
ATOM 1617 C C . GLU A 1 202 ? -6.661 2.236 -19.317 1.00 82.81 202 GLU A C 1
ATOM 1619 O O . GLU A 1 202 ? -6.013 1.417 -18.665 1.00 82.81 202 GLU A O 1
ATOM 1624 N N . ILE A 1 203 ? -6.410 3.546 -19.259 1.00 83.06 203 ILE A N 1
ATOM 1625 C CA . ILE A 1 203 ? -5.348 4.128 -18.440 1.00 83.06 203 ILE A CA 1
ATOM 1626 C C . ILE A 1 203 ? -5.606 3.862 -16.950 1.00 83.06 203 ILE A C 1
ATOM 1628 O O . ILE A 1 203 ? -4.690 3.454 -16.242 1.00 83.06 203 ILE A O 1
ATOM 1632 N N . ARG A 1 204 ? -6.841 4.039 -16.465 1.00 77.00 204 ARG A N 1
ATOM 1633 C CA . ARG A 1 204 ? -7.219 3.743 -15.070 1.00 77.00 204 ARG A CA 1
ATOM 1634 C C . ARG A 1 204 ? -7.028 2.275 -14.720 1.00 77.00 204 ARG A C 1
ATOM 1636 O O . ARG A 1 204 ? -6.523 1.993 -13.632 1.00 77.00 204 ARG A O 1
ATOM 1643 N N . THR A 1 205 ? -7.411 1.369 -15.616 1.00 74.12 205 THR A N 1
ATOM 1644 C CA . THR A 1 205 ? -7.190 -0.070 -15.445 1.00 74.12 205 THR A CA 1
ATOM 1645 C C . THR A 1 205 ? -5.696 -0.376 -15.422 1.00 74.12 205 THR A C 1
ATOM 1647 O O . THR A 1 205 ? -5.233 -1.083 -14.533 1.00 74.12 205 THR A O 1
ATOM 1650 N N . PHE A 1 206 ? -4.909 0.221 -16.321 1.00 75.94 206 PHE A N 1
ATOM 1651 C CA . PHE A 1 206 ? -3.462 0.014 -16.381 1.00 75.94 206 PHE A CA 1
ATOM 1652 C C . PHE A 1 206 ? -2.730 0.529 -15.135 1.00 75.94 206 PHE A C 1
ATOM 1654 O O . PHE A 1 206 ? -1.843 -0.140 -14.603 1.00 75.94 206 PHE A O 1
ATOM 1661 N N . THR A 1 207 ? -3.099 1.711 -14.637 1.00 72.81 207 THR A N 1
ATOM 1662 C CA . THR A 1 207 ? -2.483 2.311 -13.444 1.00 72.81 207 THR A CA 1
ATOM 1663 C C . THR A 1 207 ? -3.098 1.843 -12.133 1.00 72.81 207 THR A C 1
ATOM 1665 O O . THR A 1 207 ? -2.682 2.312 -11.071 1.00 72.81 207 THR A O 1
ATOM 1668 N N . LEU A 1 208 ? -4.066 0.924 -12.201 1.00 68.75 208 LEU A N 1
ATOM 1669 C CA . LEU A 1 208 ? -4.761 0.341 -11.057 1.00 68.75 208 LEU A CA 1
ATOM 1670 C C . LEU A 1 208 ? -5.378 1.418 -10.149 1.00 68.75 208 LEU A C 1
ATOM 1672 O O . LEU A 1 208 ? -5.277 1.369 -8.923 1.00 68.75 208 LEU A O 1
ATOM 1676 N N . GLY A 1 209 ? -5.993 2.428 -10.772 1.00 65.69 209 GLY A N 1
ATOM 1677 C CA . GLY A 1 209 ? -6.695 3.513 -10.092 1.00 65.69 209 GLY A CA 1
ATOM 1678 C C . GLY A 1 209 ? -6.237 4.921 -10.479 1.00 65.69 209 GLY A C 1
ATOM 1679 O O . GLY A 1 209 ? -5.282 5.138 -11.222 1.00 65.69 209 GLY A O 1
ATOM 1680 N N . VAL A 1 210 ? -6.953 5.915 -9.947 1.00 69.81 210 VAL A N 1
ATOM 1681 C CA . VAL A 1 210 ? -6.813 7.334 -10.331 1.00 69.81 210 VAL A CA 1
ATOM 1682 C C . VAL A 1 210 ? -5.657 8.063 -9.647 1.00 69.81 210 VAL A C 1
ATOM 1684 O O . VAL A 1 210 ? -5.292 9.157 -10.070 1.00 69.81 210 VAL A O 1
ATOM 1687 N N . TYR A 1 211 ? -5.090 7.500 -8.578 1.00 68.62 211 TYR A N 1
ATOM 1688 C CA . TYR A 1 211 ? -4.051 8.177 -7.799 1.00 68.62 211 TYR A CA 1
ATOM 1689 C C . TYR A 1 211 ? -2.796 8.450 -8.635 1.00 68.62 211 TYR A C 1
ATOM 1691 O O . TYR A 1 211 ? -2.340 9.591 -8.706 1.00 68.62 211 TYR A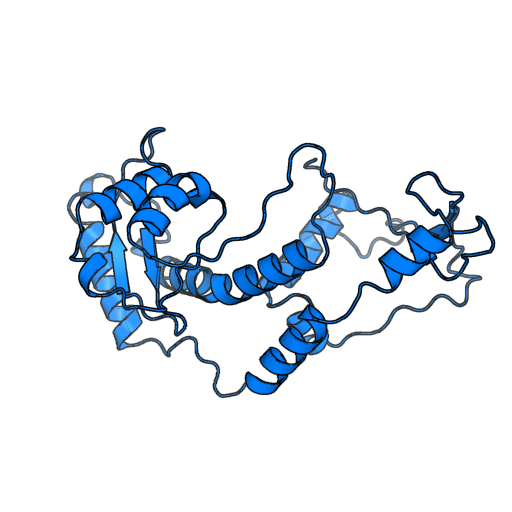 O 1
ATOM 1699 N N . GLN A 1 212 ? -2.287 7.426 -9.328 1.00 73.56 212 GLN A N 1
ATOM 1700 C CA . GLN A 1 212 ? -1.116 7.570 -10.196 1.00 73.56 212 GLN A CA 1
ATOM 1701 C C . GLN A 1 212 ? -1.380 8.562 -11.334 1.00 73.56 212 GLN A C 1
ATOM 1703 O O . GLN A 1 212 ? -0.511 9.360 -11.664 1.00 73.56 212 GLN A O 1
ATOM 1708 N N . LEU A 1 213 ? -2.609 8.597 -11.858 1.00 81.75 213 LEU A N 1
ATOM 1709 C CA . LEU A 1 213 ? -3.008 9.541 -12.907 1.00 81.75 213 LEU A CA 1
ATOM 1710 C C . LEU A 1 213 ? -2.992 10.986 -12.429 1.00 81.75 213 LEU A C 1
ATOM 1712 O O . LEU A 1 213 ? -2.486 11.862 -13.123 1.00 81.75 213 LEU A O 1
ATOM 1716 N N . ARG A 1 214 ? -3.494 11.238 -11.215 1.00 81.62 214 ARG A N 1
ATOM 1717 C CA . ARG A 1 214 ? -3.447 12.576 -10.611 1.00 81.62 214 ARG A CA 1
ATOM 1718 C C . ARG A 1 214 ? -2.013 13.042 -10.367 1.00 81.62 214 ARG A C 1
ATOM 1720 O O . ARG A 1 214 ? -1.761 14.238 -10.436 1.00 81.62 214 ARG A O 1
ATOM 1727 N N . ARG A 1 215 ? -1.087 12.117 -10.093 1.00 80.69 215 ARG A N 1
ATOM 1728 C CA . ARG A 1 215 ? 0.339 12.417 -9.894 1.00 80.69 215 ARG A CA 1
ATOM 1729 C C . ARG A 1 215 ? 1.153 12.512 -11.182 1.00 80.69 215 ARG A C 1
ATOM 1731 O O . ARG A 1 215 ? 2.208 13.136 -11.153 1.00 80.69 215 ARG A O 1
ATOM 1738 N N . ALA A 1 216 ? 0.684 11.920 -12.280 1.00 83.56 216 ALA A N 1
ATOM 1739 C CA . ALA A 1 216 ? 1.431 11.832 -13.532 1.00 83.56 216 ALA A CA 1
ATOM 1740 C C . ALA A 1 216 ? 1.873 13.209 -14.046 1.00 83.56 216 ALA A C 1
ATOM 1742 O O . ALA A 1 216 ? 3.031 13.374 -14.416 1.00 83.56 216 ALA A O 1
ATOM 1743 N N . ARG A 1 217 ? 0.980 14.208 -13.986 1.00 84.94 217 ARG A N 1
ATOM 1744 C CA . ARG A 1 217 ? 1.293 15.587 -14.384 1.00 84.94 217 ARG A CA 1
ATOM 1745 C C . ARG A 1 217 ? 2.438 16.168 -13.557 1.00 84.94 217 ARG A C 1
ATOM 1747 O O . ARG A 1 217 ? 3.441 16.554 -14.133 1.00 84.94 217 ARG A O 1
ATOM 1754 N N . SER A 1 218 ? 2.325 16.159 -12.229 1.00 84.31 218 SER A N 1
ATOM 1755 C CA . SER A 1 218 ? 3.374 16.704 -11.358 1.00 84.31 218 SER A CA 1
ATOM 1756 C C . SER A 1 218 ? 4.716 15.993 -11.537 1.00 84.31 218 SER A C 1
ATOM 1758 O O . SER A 1 218 ? 5.758 16.625 -11.443 1.00 84.31 218 SER A O 1
ATOM 1760 N N . TYR A 1 219 ? 4.701 14.690 -11.830 1.00 82.88 219 TYR A N 1
ATOM 1761 C CA . TYR A 1 219 ? 5.922 13.936 -12.120 1.00 82.88 219 TYR A CA 1
ATOM 1762 C C . TYR A 1 219 ? 6.566 14.353 -13.451 1.00 82.88 219 TYR A C 1
ATOM 1764 O O . TYR A 1 219 ? 7.786 14.461 -13.542 1.00 82.88 219 TYR A O 1
ATOM 1772 N N . ALA A 1 220 ? 5.753 14.608 -14.478 1.00 83.88 220 ALA A N 1
ATOM 1773 C CA . ALA A 1 220 ? 6.232 15.132 -15.752 1.00 83.88 220 ALA A CA 1
ATOM 1774 C C . ALA A 1 220 ? 6.754 16.572 -15.616 1.00 83.88 220 ALA A C 1
ATOM 1776 O O . ALA A 1 220 ? 7.796 16.881 -16.181 1.00 83.88 220 ALA A O 1
ATOM 1777 N N . GLU A 1 221 ? 6.082 17.420 -14.832 1.00 86.25 221 GLU A N 1
ATOM 1778 C CA . GLU A 1 221 ? 6.504 18.803 -14.554 1.00 86.25 221 GLU A CA 1
ATOM 1779 C C . GLU A 1 221 ? 7.851 18.850 -13.821 1.00 86.25 221 GLU A C 1
ATOM 1781 O O . GLU A 1 221 ? 8.742 19.612 -14.192 1.00 86.25 221 GLU A O 1
ATOM 1786 N N . GLU A 1 222 ? 8.031 17.987 -12.816 1.00 84.56 222 GLU A N 1
ATOM 1787 C CA . GLU A 1 222 ? 9.297 17.836 -12.089 1.00 84.56 222 GLU A CA 1
ATOM 1788 C C . GLU A 1 222 ? 10.433 17.414 -13.029 1.00 84.56 222 GLU A C 1
ATOM 1790 O O . GLU A 1 222 ? 11.528 17.966 -12.958 1.00 84.56 222 GLU A O 1
ATOM 1795 N N . HIS A 1 223 ? 10.168 16.469 -13.937 1.00 82.06 223 HIS A N 1
ATOM 1796 C CA . HIS A 1 223 ? 11.159 16.017 -14.911 1.00 82.06 223 HIS A CA 1
ATOM 1797 C C . HIS A 1 223 ? 11.513 17.097 -15.938 1.00 82.06 223 HIS A C 1
ATOM 1799 O O . HIS A 1 223 ? 12.682 17.275 -16.267 1.00 82.06 223 HIS A O 1
ATOM 1805 N N . ALA A 1 224 ? 10.504 17.813 -16.437 1.00 82.44 224 ALA A N 1
ATOM 1806 C CA . ALA A 1 224 ? 10.675 18.885 -17.410 1.00 82.44 224 ALA A CA 1
ATOM 1807 C C . ALA A 1 224 ? 11.275 20.162 -16.796 1.00 82.44 224 ALA A C 1
ATOM 1809 O O . ALA A 1 224 ? 11.675 21.063 -17.528 1.00 82.44 224 ALA A O 1
ATOM 1810 N N . GLY A 1 225 ? 11.300 20.278 -15.463 1.00 83.31 225 GLY A N 1
ATOM 1811 C CA . GLY A 1 225 ? 11.679 21.510 -14.770 1.00 83.31 225 GLY A CA 1
ATOM 1812 C C . GLY A 1 225 ? 10.715 22.673 -15.032 1.00 83.31 225 GLY A C 1
ATOM 1813 O O . GLY A 1 225 ? 11.078 23.828 -14.817 1.00 83.31 225 GLY A O 1
ATOM 1814 N N . SER A 1 226 ? 9.498 22.386 -15.503 1.00 80.50 226 SER A N 1
ATOM 1815 C CA . SER A 1 226 ? 8.499 23.375 -15.914 1.00 80.50 226 SER A CA 1
ATOM 1816 C C . SER A 1 226 ? 7.092 22.909 -15.555 1.00 80.50 226 SER A C 1
ATOM 1818 O O . SER A 1 226 ? 6.771 21.727 -15.630 1.00 80.50 226 SER A O 1
ATOM 1820 N N . THR A 1 227 ? 6.233 23.857 -15.184 1.00 81.62 227 THR A N 1
ATOM 1821 C CA . THR A 1 227 ? 4.808 23.603 -14.890 1.00 81.62 227 THR A CA 1
ATOM 1822 C C . THR A 1 227 ? 3.915 23.702 -16.130 1.00 81.62 227 THR A C 1
ATOM 1824 O O . THR A 1 227 ? 2.748 23.297 -16.097 1.00 81.62 227 THR A O 1
ATOM 1827 N N . ASP A 1 228 ? 4.461 24.220 -17.232 1.00 83.75 228 ASP A N 1
ATOM 1828 C CA . ASP A 1 228 ? 3.783 24.307 -18.516 1.00 83.75 228 ASP A CA 1
ATOM 1829 C C . ASP A 1 228 ? 4.291 23.214 -19.455 1.00 83.75 228 ASP A C 1
ATOM 1831 O O . ASP A 1 228 ? 5.191 23.429 -20.256 1.00 83.75 228 ASP A O 1
ATOM 1835 N N . LEU A 1 229 ? 3.682 22.031 -19.368 1.00 80.50 229 LEU A N 1
ATOM 1836 C CA . LEU A 1 229 ? 3.978 20.903 -20.259 1.00 80.50 229 LEU A CA 1
ATOM 1837 C C . LEU A 1 229 ? 3.533 21.129 -21.716 1.00 80.50 229 LEU A C 1
ATOM 1839 O O . LEU A 1 229 ? 3.696 20.227 -22.534 1.00 80.50 229 LEU A O 1
ATOM 1843 N N . THR A 1 230 ? 2.918 22.273 -22.035 1.00 81.62 230 THR A N 1
ATOM 1844 C CA . THR A 1 230 ? 2.555 22.640 -23.412 1.00 81.62 230 THR A CA 1
ATOM 1845 C C . THR A 1 230 ? 3.623 23.483 -24.103 1.00 81.62 230 THR A C 1
ATOM 1847 O O . THR A 1 230 ? 3.495 23.741 -25.299 1.00 81.62 230 THR A O 1
ATOM 1850 N N . ASP A 1 231 ? 4.681 23.870 -23.380 1.00 81.00 231 ASP A N 1
ATOM 1851 C CA . ASP A 1 231 ? 5.831 24.565 -23.949 1.00 81.00 231 ASP A CA 1
ATOM 1852 C C . ASP A 1 231 ? 6.501 23.677 -25.017 1.00 81.00 231 ASP A C 1
ATOM 1854 O O . ASP A 1 231 ? 6.974 22.583 -24.693 1.00 81.00 231 ASP A O 1
ATOM 1858 N N . PRO A 1 232 ? 6.570 24.125 -26.286 1.00 77.31 232 PRO A N 1
ATOM 1859 C CA . PRO A 1 232 ? 7.181 23.355 -27.365 1.00 77.31 232 PRO A CA 1
ATOM 1860 C C . PRO A 1 232 ? 8.684 23.114 -27.167 1.00 77.31 232 PRO A C 1
ATOM 1862 O O . PRO A 1 232 ? 9.244 22.268 -27.852 1.00 77.31 232 PRO A O 1
ATOM 1865 N N . ASN A 1 233 ? 9.341 23.831 -26.247 1.00 78.94 233 ASN A N 1
ATOM 1866 C CA . ASN A 1 233 ? 10.750 23.617 -25.915 1.00 78.94 233 ASN A CA 1
ATOM 1867 C C . ASN A 1 233 ? 10.967 22.462 -24.919 1.00 78.94 233 ASN A C 1
ATOM 1869 O O . ASN A 1 233 ? 12.112 22.099 -24.646 1.00 78.94 233 ASN A O 1
ATOM 1873 N N . ILE A 1 234 ? 9.898 21.898 -24.341 1.00 77.62 234 ILE A N 1
ATOM 1874 C CA . ILE A 1 234 ? 9.991 20.722 -23.471 1.00 77.62 234 ILE A CA 1
ATOM 1875 C C . ILE A 1 234 ? 9.980 19.468 -24.337 1.00 77.62 234 ILE A C 1
ATOM 1877 O O . ILE A 1 234 ? 8.949 19.049 -24.862 1.00 77.62 234 ILE A O 1
ATOM 1881 N N . GLU A 1 235 ? 11.136 18.821 -24.420 1.00 75.81 235 GLU A N 1
ATOM 1882 C CA . GLU A 1 235 ? 11.304 17.580 -25.164 1.00 75.81 235 GLU A CA 1
ATOM 1883 C C . GLU A 1 235 ? 11.589 16.402 -24.232 1.00 75.81 235 GLU A C 1
ATOM 1885 O O . GLU A 1 235 ? 12.403 16.479 -23.309 1.00 75.81 235 GLU A O 1
ATOM 1890 N N . PHE A 1 236 ? 10.951 15.265 -24.515 1.00 80.06 236 PHE A N 1
ATOM 1891 C CA . PHE A 1 236 ? 11.272 13.986 -23.887 1.00 80.06 236 PHE A CA 1
ATOM 1892 C C . PHE A 1 236 ? 12.034 13.133 -24.907 1.00 80.06 236 PHE A C 1
ATOM 1894 O O . PHE A 1 236 ? 11.402 12.541 -25.786 1.00 80.06 236 PHE A O 1
ATOM 1901 N N . PRO A 1 237 ? 13.375 13.051 -24.828 1.00 81.69 237 PRO A N 1
ATOM 1902 C CA . PRO A 1 237 ? 14.161 12.395 -25.861 1.00 81.69 237 PRO A CA 1
ATOM 1903 C C . PRO A 1 237 ? 13.835 10.900 -25.919 1.00 81.69 237 PRO A C 1
ATOM 1905 O O . PRO A 1 237 ? 14.082 10.140 -24.974 1.00 81.69 237 PRO A O 1
ATOM 1908 N N . LEU A 1 238 ? 13.300 10.480 -27.063 1.00 87.25 238 LEU A N 1
ATOM 1909 C CA . LEU A 1 238 ? 13.104 9.081 -27.413 1.00 87.25 238 LEU A CA 1
ATOM 1910 C C . LEU A 1 238 ? 14.374 8.550 -28.057 1.00 87.25 238 LEU A C 1
ATOM 1912 O O . LEU A 1 238 ? 14.977 9.202 -28.905 1.00 87.25 238 LEU A O 1
ATOM 1916 N N . GLN A 1 239 ? 14.785 7.353 -27.661 1.00 89.00 239 GLN A N 1
ATOM 1917 C CA . GLN A 1 239 ? 15.966 6.709 -28.219 1.00 89.00 239 GLN A CA 1
ATOM 1918 C C . GLN A 1 239 ? 15.628 5.303 -28.693 1.00 89.00 239 GLN A C 1
ATOM 1920 O O . GLN A 1 239 ? 14.885 4.592 -28.023 1.00 89.00 239 GLN A O 1
ATOM 1925 N N . GLN A 1 240 ? 16.202 4.879 -29.810 1.00 89.56 240 GLN A N 1
ATOM 1926 C CA . GLN A 1 240 ? 16.040 3.541 -30.369 1.00 89.56 240 GLN A CA 1
ATOM 1927 C C . GLN A 1 240 ? 17.336 2.759 -30.210 1.00 89.56 240 GLN A C 1
ATOM 1929 O O . GLN A 1 240 ? 18.426 3.321 -30.340 1.00 89.56 240 GLN A O 1
ATOM 1934 N N . CYS A 1 241 ? 17.241 1.463 -29.920 1.00 88.44 241 CYS A N 1
ATOM 1935 C CA . CYS A 1 241 ? 18.435 0.630 -29.890 1.00 88.44 241 CYS A CA 1
ATOM 1936 C C . CYS A 1 241 ? 18.891 0.307 -31.317 1.00 88.44 241 CYS A C 1
ATOM 1938 O O . CYS A 1 241 ? 18.110 -0.151 -32.149 1.00 88.44 241 CYS A O 1
ATOM 1940 N N . THR A 1 242 ? 20.172 0.526 -31.608 1.00 83.81 242 THR A N 1
ATOM 1941 C CA . THR A 1 242 ? 20.777 0.172 -32.905 1.00 83.81 242 THR A CA 1
ATOM 1942 C C . THR A 1 242 ? 21.771 -0.978 -32.803 1.00 83.81 242 THR A C 1
ATOM 1944 O O . THR A 1 242 ? 22.210 -1.523 -33.818 1.00 83.81 242 THR A O 1
ATOM 1947 N N . GLN A 1 243 ? 22.061 -1.431 -31.582 1.00 82.88 243 GLN A N 1
ATOM 1948 C CA . GLN A 1 243 ? 22.877 -2.610 -31.338 1.00 82.88 243 GLN A CA 1
ATOM 1949 C C . GLN A 1 243 ? 22.164 -3.878 -31.830 1.00 82.88 243 GLN A C 1
ATOM 1951 O O . GLN A 1 243 ? 20.999 -4.113 -31.519 1.00 82.88 243 GLN A O 1
ATOM 1956 N N . MET A 1 244 ? 22.887 -4.704 -32.593 1.00 76.81 244 MET A N 1
ATOM 1957 C CA . MET A 1 244 ? 22.427 -6.018 -33.074 1.00 76.81 244 MET A CA 1
ATOM 1958 C C . MET A 1 244 ? 21.090 -5.992 -33.840 1.00 76.81 244 MET A C 1
ATOM 1960 O O . MET A 1 244 ? 20.405 -7.004 -33.920 1.00 76.81 244 MET A O 1
ATOM 1964 N N . GLY A 1 245 ? 20.722 -4.846 -34.423 1.00 73.56 245 GLY A N 1
ATOM 1965 C CA . GLY A 1 245 ? 19.490 -4.710 -35.204 1.00 73.56 245 GLY A CA 1
ATOM 1966 C C . GLY A 1 245 ? 18.199 -4.609 -34.381 1.00 73.56 245 GLY A C 1
ATOM 1967 O O . GLY A 1 245 ? 17.129 -4.623 -34.982 1.00 73.56 245 GLY A O 1
ATOM 1968 N N . ALA A 1 246 ? 18.277 -4.447 -33.053 1.00 80.19 246 ALA A N 1
ATOM 1969 C CA . ALA A 1 246 ? 17.135 -4.368 -32.130 1.00 80.19 246 ALA A CA 1
ATOM 1970 C C . ALA A 1 246 ? 16.369 -3.027 -32.184 1.00 80.19 246 ALA A C 1
ATOM 1972 O O . ALA A 1 246 ? 16.126 -2.368 -31.169 1.00 80.19 246 ALA A O 1
ATOM 1973 N N . ARG A 1 247 ? 15.998 -2.599 -33.394 1.00 81.12 247 ARG A N 1
ATOM 1974 C CA . ARG A 1 247 ? 15.329 -1.316 -33.654 1.00 81.12 247 ARG A CA 1
ATOM 1975 C C . ARG A 1 247 ? 13.897 -1.265 -33.117 1.00 81.12 247 ARG A C 1
ATOM 1977 O O . ARG A 1 247 ? 13.314 -0.201 -32.990 1.00 81.12 247 ARG A O 1
ATOM 1984 N N . ASP A 1 248 ? 13.304 -2.383 -32.758 1.00 84.00 248 ASP A N 1
ATOM 1985 C CA . ASP A 1 248 ? 11.984 -2.451 -32.135 1.00 84.00 248 ASP A CA 1
ATOM 1986 C C . ASP A 1 248 ? 11.962 -1.987 -30.665 1.00 84.00 248 ASP A C 1
ATOM 1988 O O . ASP A 1 248 ? 10.887 -1.795 -30.097 1.00 84.00 248 ASP A O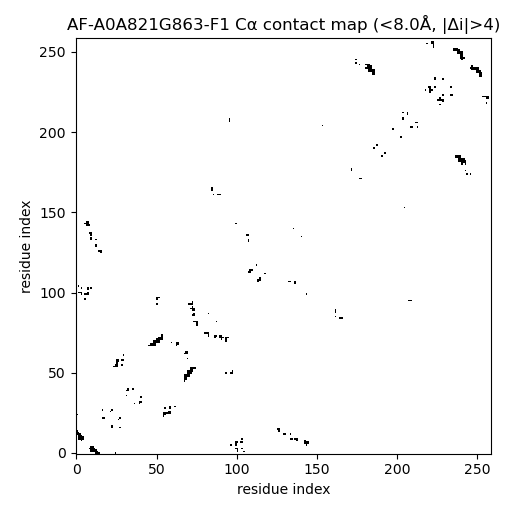 1
ATOM 1992 N N . ILE A 1 249 ? 13.127 -1.746 -30.049 1.00 87.62 249 ILE A N 1
ATOM 1993 C CA . ILE A 1 249 ? 13.221 -1.283 -28.662 1.00 87.62 249 ILE A CA 1
ATOM 1994 C C . ILE A 1 249 ? 13.403 0.230 -28.587 1.00 87.62 249 ILE A C 1
ATOM 1996 O O . ILE A 1 249 ? 14.411 0.787 -29.032 1.00 87.62 249 ILE A O 1
ATOM 2000 N N . ILE A 1 250 ? 12.451 0.877 -27.917 1.00 87.81 250 ILE A N 1
ATOM 2001 C CA . ILE A 1 250 ? 12.478 2.305 -27.605 1.00 87.81 250 ILE A CA 1
ATOM 2002 C C . ILE A 1 250 ? 12.794 2.494 -26.121 1.00 87.81 250 ILE A C 1
ATOM 2004 O O . ILE A 1 250 ? 12.250 1.816 -25.247 1.00 87.81 250 ILE A O 1
ATOM 2008 N N . ARG A 1 251 ? 13.668 3.453 -25.828 1.00 86.69 251 ARG A N 1
ATOM 2009 C CA . ARG A 1 251 ? 14.006 3.909 -24.485 1.00 86.69 251 ARG A CA 1
ATOM 2010 C C . ARG A 1 251 ? 13.586 5.359 -24.316 1.00 86.69 251 ARG A C 1
ATOM 2012 O O . ARG A 1 251 ? 13.951 6.213 -25.116 1.00 86.69 251 ARG A O 1
ATOM 2019 N N . ILE A 1 252 ? 12.920 5.625 -23.198 1.00 85.31 252 ILE A N 1
ATOM 2020 C CA . ILE A 1 252 ? 12.663 6.975 -22.698 1.00 85.31 252 ILE A CA 1
ATOM 2021 C C . ILE A 1 252 ? 13.401 7.126 -21.375 1.00 85.31 252 ILE A C 1
ATOM 2023 O O . ILE A 1 252 ? 13.362 6.224 -20.532 1.00 85.31 252 ILE A O 1
ATOM 2027 N N . ARG A 1 253 ? 14.106 8.240 -21.189 1.00 76.19 253 ARG A N 1
ATOM 2028 C CA . ARG A 1 253 ? 14.801 8.537 -19.935 1.00 76.19 253 ARG A CA 1
ATOM 2029 C C . ARG A 1 253 ? 13.967 9.508 -19.115 1.00 76.19 253 ARG A C 1
ATOM 2031 O O . ARG A 1 253 ? 14.036 10.703 -19.334 1.00 76.19 253 ARG A O 1
ATOM 2038 N N . PHE A 1 254 ? 13.226 8.968 -18.154 1.00 74.19 254 PHE A N 1
ATOM 2039 C CA . PHE A 1 254 ? 12.613 9.751 -17.087 1.00 74.19 254 PHE A CA 1
ATOM 2040 C C . PHE A 1 254 ? 13.467 9.645 -15.825 1.00 74.19 254 PHE A C 1
ATOM 2042 O O . PHE A 1 254 ? 13.830 8.547 -15.399 1.00 74.19 254 PHE A O 1
ATOM 2049 N N . GLN A 1 255 ? 13.775 10.786 -15.223 1.00 65.44 255 GLN A N 1
ATOM 2050 C CA . GLN A 1 255 ? 14.454 10.896 -13.938 1.00 65.44 255 GLN A CA 1
ATOM 2051 C C . GLN A 1 255 ? 13.605 11.782 -13.029 1.00 65.44 255 GLN A C 1
ATOM 2053 O O . GLN A 1 255 ? 13.286 12.907 -13.399 1.00 65.44 255 GLN A O 1
ATOM 2058 N N . SER A 1 256 ? 13.227 11.264 -11.859 1.00 59.88 256 SER A N 1
ATOM 2059 C CA . SER A 1 256 ? 12.706 12.109 -10.779 1.00 59.88 256 SER A CA 1
ATOM 2060 C C . SER A 1 256 ? 13.875 12.845 -10.141 1.00 59.88 256 SER A C 1
ATOM 2062 O O . SER A 1 256 ? 14.944 12.258 -9.970 1.00 59.88 256 SER A O 1
ATOM 2064 N N . ALA A 1 257 ? 13.665 1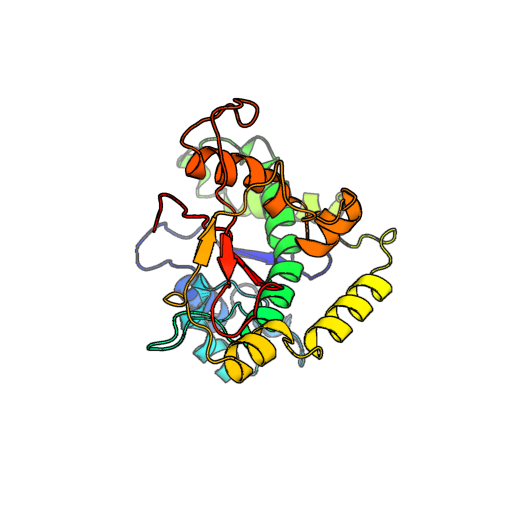4.099 -9.755 1.00 56.06 257 ALA A N 1
ATOM 2065 C CA . ALA A 1 257 ? 14.648 14.922 -9.063 1.00 56.06 257 ALA A CA 1
ATOM 2066 C C . ALA A 1 257 ? 14.975 14.402 -7.646 1.00 56.06 257 ALA A C 1
ATOM 2068 O O . ALA A 1 257 ? 15.913 14.882 -7.016 1.00 56.06 257 ALA A O 1
ATOM 2069 N N . HIS A 1 258 ? 14.221 13.420 -7.139 1.00 47.19 258 HIS A N 1
ATOM 2070 C CA . HIS A 1 258 ? 14.330 12.889 -5.778 1.00 47.19 258 HIS A CA 1
ATOM 2071 C C . HIS A 1 258 ? 15.112 11.562 -5.640 1.00 47.19 258 HIS A C 1
ATOM 2073 O O . HIS A 1 258 ? 14.912 10.854 -4.650 1.00 47.19 258 HIS A O 1
ATOM 2079 N N . ILE A 1 259 ? 15.987 11.201 -6.592 1.00 38.38 259 ILE A N 1
ATOM 2080 C CA . ILE A 1 259 ? 16.886 10.025 -6.494 1.00 38.38 259 ILE A CA 1
ATOM 2081 C C . ILE A 1 259 ? 18.342 10.432 -6.701 1.00 38.38 259 ILE A C 1
ATOM 2083 O O . ILE A 1 259 ? 18.624 11.062 -7.744 1.00 38.38 259 ILE A O 1
#

Sequence (259 aa):
MVVVSTTGYIVAIFGPFFSDNNNNDASILKHIITNNYDDILNWIEENDILILDRGFRDSLGILKSLGIDVAMPSFLGPKQKQLDVQQANNSRFVTMLRWVVESVNSRIKRYKWFNQVIPNSSLPSIQDFMTITAALLNCFHTPMVNPSIDNDAIITHMNTLRTKSNELQKYLNDHQLTRNSVWDVIDLDHSAVTFPKLSLDEIRTFTLGVYQLRRARSYAEEHAGSTDLTDPNIEFPLQQCTQMGARDIIRIRFQSAHI

Mean predicted aligned error: 8.38 Å

Radius of gyration: 23.18 Å; Cα contacts (8 Å, |Δi|>4): 226; chains: 1; bounding box: 49×44×66 Å

pLDDT: mean 85.37, std 8.62, range [38.38, 95.44]

Foldseek 3Di:
DWDADLQLQTPDDDDDDDPDPCDWPQNVVQVCVVVCPVVVVVPDDQPDEALDEPSNVVNPVVCVVSVHHYQYQDDQDVPRPDDDQLSVLSNVVSVLSCVSVVVSVVQLCVPPQNVDDHDPVCRVCVRVVSVVSSVCCNVPPGTPDDPPDPVVVLVVVSVVSSPDDPPVVVVCVVLVNDPPADKDWDPPVPDPDDDDDDDPVRVCSVVSHCPVVVCVLVQLCQQQVHNPPVPPPRDFTKIAGPRPNRRVDIDTDRDHPPD

Secondary structure (DSSP, 8-state):
-EEE-TT--EEEE------STT--HHHHHHHHHHTTGGGTTTSPPTT-EEE--GGGGGGHHHHHHTT-EEE-PPPPPTT-SS--HHHHHHHHHHHHHHHHHHHHHHHHHTSTTTSSPPPGGGTTTHHHHHHHHHHHHHHHSPPS--TTS-HHHHHHHHHHHHH---HHHHHHHHTT--TTS-EEE--GGG---------HHHHHHHTTSHHHHHHHHHHHHHHHT-S-TT-TT----EEEE-GGG-TT-EEE----TT-